Protein AF-A0A4Z1EEY9-F1 (afdb_monomer)

pLDDT: mean 80.13, std 17.4, range [39.75, 97.25]

Radius of gyration: 39.77 Å; Cα contacts (8 Å, |Δi|>4): 60; chains: 1; bounding box: 87×44×103 Å

Organism: NCBI:txid278948

Solvent-accessible surface area (backbone atoms only — not comparable to full-atom values): 13835 Å² total; per-residue (Å²): 134,84,77,77,86,72,84,70,78,75,65,84,46,71,68,50,48,52,50,52,54,48,49,39,73,77,42,89,44,72,67,51,52,52,52,50,51,52,51,51,52,51,50,52,53,52,49,50,52,51,50,52,52,52,50,51,50,53,50,51,52,51,50,49,52,48,48,61,55,69,72,47,59,56,48,89,81,65,50,83,53,97,62,87,87,81,80,51,74,65,60,53,53,51,28,51,52,54,50,49,54,53,52,50,53,51,49,52,54,51,50,54,52,50,49,56,50,49,52,57,49,54,52,50,51,51,53,50,52,52,52,51,52,53,50,52,50,52,53,52,53,50,52,52,54,50,49,54,54,56,56,65,68,66,54,79,84,77,82,80,80,92,76,81,90,77,92,75,83,88,78,84,82,80,82,75,77,89,76,74,84,80,68,85,76,76,76,88,68,78,76,77,78,88,72,80,84,82,64,79,47,46,82,44,65,47,102,84,68,51,77,45,73,42,53,59,91,75,71,126

Mean predicted aligned error: 18.89 Å

Sequence (220 aa):
MRLAEDKFKTLYTTKALCKLKLEFRYQNDFEITLKLFKAAFINIIQANIQSHRAKGLKEIVKMEKKKRNRSKRLNLIGEKGNRAFLYSPGAILEAKIYQYTKTLAIQQGKEAKKLKKAEKKAEKEKKHLEAQERARQKEVDRQILQGFKKHNKKAPKASKSPIKKTKSTPKPSTIVDLTSQEAIKPLDTKKVDISKDNEKGVKTRTRRGRAIIVPIRFKG

Secondary structure (DSSP, 8-state):
------------SHHHHHHHHHHHHH---HHHHHHHHHHHHHHHHHHHHHHHHHHHHHHHHHHHHHHHHHTSPB-TTS-B-SS--PPPHHHHHHHHHHHHHHHHHHHHHHHHHHHHHHHHHHHHHHHHHHHHHHHHHHHHHHHHHHHHHHHHHSS-------PPP---PPPPP---------------------------PEEEE-TTS-EEEE-GGG--

Foldseek 3Di:
DPDPPPPPPQPQDPVVLVVLVVVCVVDVDPVSVVSNVVNVVVVVVVVVVVVVVVVVVVVVVVVVVVVVQVPFDADLLGHGDPDDDDDDPVNVVVSVVNVVVVVVVVVVVVVVVVVVVVVVVVVVVVVVVVVVVVVVVVVVVVVVVVVVVVVVVPDDPPDDDDDDDDDDDDDDDDPDDPPPPPDPDDPPPPPPPPPDPPQQFDWDADPVGDTDTHRPVPPD

Structure (mmCIF, N/CA/C/O backbone):
data_AF-A0A4Z1EEY9-F1
#
_entry.id   AF-A0A4Z1EEY9-F1
#
loop_
_atom_site.group_PDB
_atom_site.id
_atom_site.type_symbol
_atom_site.label_atom_id
_atom_site.label_alt_id
_atom_site.label_comp_id
_atom_site.label_asym_id
_atom_site.label_entity_id
_atom_site.label_seq_id
_atom_site.pdbx_PDB_ins_code
_atom_site.Cartn_x
_atom_site.Cartn_y
_atom_site.Cartn_z
_atom_site.occupancy
_atom_site.B_iso_or_equiv
_atom_site.auth_seq_id
_atom_site.auth_comp_id
_atom_site.auth_asym_id
_atom_site.auth_atom_id
_atom_site.pdbx_PDB_model_num
ATOM 1 N N . MET A 1 1 ? 51.110 12.476 -5.778 1.00 40.66 1 MET A N 1
ATOM 2 C CA . MET A 1 1 ? 51.058 11.259 -6.616 1.00 40.66 1 MET A CA 1
ATOM 3 C C . MET A 1 1 ? 49.960 11.427 -7.656 1.00 40.66 1 MET A C 1
ATOM 5 O O . MET A 1 1 ? 48.792 11.428 -7.290 1.00 40.66 1 MET A O 1
ATOM 9 N N . ARG A 1 2 ? 50.318 11.664 -8.925 1.00 39.75 2 ARG A N 1
ATOM 10 C CA . ARG A 1 2 ? 49.352 11.669 -10.033 1.00 39.75 2 ARG A CA 1
ATOM 11 C C . ARG A 1 2 ? 49.058 10.210 -10.365 1.00 39.75 2 ARG A C 1
ATOM 13 O O . ARG A 1 2 ? 49.935 9.523 -10.875 1.00 39.75 2 ARG A O 1
ATOM 20 N N . LEU A 1 3 ? 47.877 9.724 -9.992 1.00 46.72 3 LEU A N 1
ATOM 21 C CA . LEU A 1 3 ? 47.400 8.424 -10.452 1.00 46.72 3 LEU A CA 1
ATOM 22 C C . LEU A 1 3 ? 47.264 8.529 -11.970 1.00 46.72 3 LEU A C 1
ATOM 24 O O . LEU A 1 3 ? 46.496 9.363 -12.447 1.00 46.72 3 LEU A O 1
ATOM 28 N N . ALA A 1 4 ? 48.062 7.755 -12.705 1.00 51.34 4 ALA A N 1
ATOM 29 C CA . ALA A 1 4 ? 47.955 7.661 -14.151 1.00 51.34 4 ALA A CA 1
ATOM 30 C C . ALA A 1 4 ? 46.486 7.411 -14.516 1.00 51.34 4 ALA A C 1
ATOM 32 O O . ALA A 1 4 ? 45.826 6.543 -13.935 1.00 51.34 4 ALA A O 1
ATOM 33 N N . GLU A 1 5 ? 45.954 8.218 -15.432 1.00 54.72 5 GLU A N 1
ATOM 34 C CA . GLU A 1 5 ? 44.619 8.036 -15.994 1.00 54.72 5 GLU A CA 1
ATOM 35 C C . GLU A 1 5 ? 44.632 6.809 -16.910 1.00 54.72 5 GLU A C 1
ATOM 37 O O . GLU A 1 5 ? 44.560 6.901 -18.135 1.00 54.72 5 GLU A O 1
ATOM 42 N N . ASP A 1 6 ? 44.772 5.627 -16.314 1.00 57.44 6 ASP A N 1
ATOM 43 C CA . ASP A 1 6 ? 44.728 4.390 -17.062 1.00 57.44 6 ASP A CA 1
ATOM 44 C C . ASP A 1 6 ? 43.321 4.214 -17.625 1.00 57.44 6 ASP A C 1
ATOM 46 O O . ASP A 1 6 ? 42.330 4.058 -16.898 1.00 57.44 6 ASP A O 1
ATOM 50 N N . LYS A 1 7 ? 43.259 4.206 -18.959 1.00 59.22 7 LYS A N 1
ATOM 51 C CA . LYS A 1 7 ? 42.090 3.910 -19.793 1.00 59.22 7 LYS A CA 1
ATOM 52 C C . LYS A 1 7 ? 41.674 2.437 -19.660 1.00 59.22 7 LYS 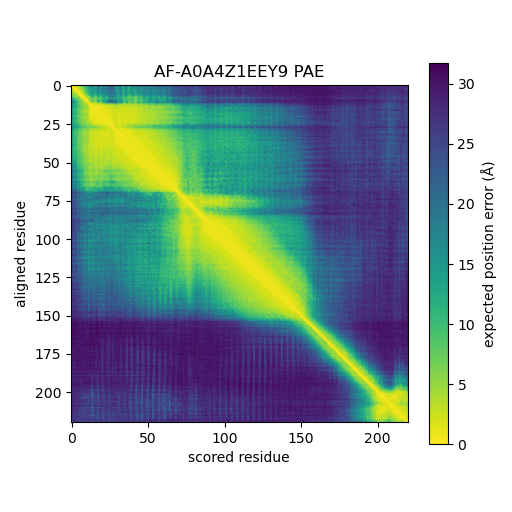A C 1
ATOM 54 O O . LYS A 1 7 ? 41.480 1.744 -20.658 1.00 59.22 7 LYS A O 1
ATOM 59 N N . PHE A 1 8 ? 41.527 1.917 -18.442 1.00 57.94 8 PHE A N 1
ATOM 60 C CA . PHE A 1 8 ? 40.961 0.593 -18.223 1.00 57.94 8 PHE A CA 1
ATOM 61 C C . PHE A 1 8 ? 39.499 0.619 -18.662 1.00 57.94 8 PHE A C 1
ATOM 63 O O . PHE A 1 8 ? 38.628 1.166 -17.982 1.00 57.94 8 PHE A O 1
ATOM 70 N N . LYS A 1 9 ? 39.235 0.025 -19.830 1.00 66.50 9 LYS A N 1
ATOM 71 C CA . LYS A 1 9 ? 37.890 -0.184 -20.362 1.00 66.50 9 LYS A CA 1
ATOM 72 C C . LYS A 1 9 ? 37.074 -0.908 -19.295 1.00 66.50 9 LYS A C 1
ATOM 74 O O . LYS A 1 9 ? 37.344 -2.057 -18.954 1.00 66.50 9 LYS A O 1
ATOM 79 N N . THR A 1 10 ? 36.114 -0.200 -18.715 1.00 63.12 10 THR A N 1
ATOM 80 C CA . THR A 1 10 ? 35.313 -0.701 -17.604 1.00 63.12 10 THR A CA 1
ATOM 81 C C . THR A 1 10 ? 34.514 -1.917 -18.064 1.00 63.12 10 THR A C 1
ATOM 83 O O . THR A 1 10 ? 33.846 -1.910 -19.100 1.00 63.12 10 THR A O 1
ATOM 86 N N . LEU A 1 11 ? 34.639 -3.012 -17.315 1.00 62.53 11 LEU A N 1
ATOM 87 C CA . LEU A 1 11 ? 34.021 -4.292 -17.637 1.00 62.53 11 LEU A CA 1
ATOM 88 C C . LEU A 1 11 ? 32.526 -4.245 -17.291 1.00 62.53 11 LEU A C 1
ATOM 90 O O . LEU A 1 11 ? 32.101 -4.709 -16.239 1.00 62.53 11 LEU A O 1
ATOM 94 N N . TYR A 1 12 ? 31.721 -3.670 -18.184 1.00 65.94 12 TYR A N 1
ATOM 95 C CA . TYR A 1 12 ? 30.279 -3.479 -17.975 1.00 65.94 12 TYR A CA 1
ATOM 96 C C . TYR A 1 12 ? 29.438 -4.759 -18.069 1.00 65.94 12 TYR A C 1
ATOM 98 O O . TYR A 1 12 ? 28.250 -4.741 -17.757 1.00 65.94 12 TYR A O 1
ATOM 106 N N . THR A 1 13 ? 30.007 -5.877 -18.522 1.00 83.88 13 THR A N 1
ATOM 107 C CA . THR A 1 13 ? 29.232 -7.112 -18.692 1.00 83.88 13 THR A CA 1
ATOM 108 C C . THR A 1 13 ? 29.282 -7.978 -17.438 1.00 83.88 13 THR A C 1
ATOM 110 O O . THR A 1 13 ? 30.320 -8.132 -16.794 1.00 83.88 13 THR A O 1
ATOM 113 N N . THR A 1 14 ? 28.159 -8.624 -17.120 1.00 83.81 14 THR A N 1
ATOM 114 C CA . THR A 1 14 ? 28.055 -9.579 -16.004 1.00 83.81 14 THR A CA 1
ATOM 115 C C . THR A 1 14 ? 29.090 -10.700 -16.105 1.00 83.81 14 THR A C 1
ATOM 117 O O . THR A 1 14 ? 29.698 -11.068 -15.104 1.00 83.81 14 THR A O 1
ATOM 120 N N . LYS A 1 15 ? 29.359 -11.193 -17.322 1.00 88.50 15 LYS A N 1
ATOM 121 C CA . LYS A 1 15 ? 30.387 -12.211 -17.587 1.00 88.50 15 LYS A CA 1
ATOM 122 C C . LYS A 1 15 ? 31.785 -11.738 -17.189 1.00 88.50 15 LYS A C 1
ATOM 124 O O . LYS A 1 15 ? 32.534 -12.504 -16.593 1.00 88.50 15 LYS A O 1
ATOM 129 N N . ALA A 1 16 ? 32.130 -10.493 -17.500 1.00 88.75 16 ALA A N 1
ATOM 130 C CA . ALA A 1 16 ? 33.441 -9.947 -17.186 1.00 88.75 16 ALA A CA 1
ATOM 131 C C . ALA A 1 16 ? 33.625 -9.697 -15.679 1.00 88.75 16 ALA A C 1
ATOM 133 O O . ALA A 1 16 ? 34.677 -10.017 -15.139 1.00 88.75 16 ALA A O 1
ATOM 134 N N . LEU A 1 17 ? 32.578 -9.252 -14.976 1.00 89.88 17 LEU A N 1
ATOM 135 C CA . LEU A 1 17 ? 32.570 -9.194 -13.507 1.00 89.88 17 LEU A CA 1
ATOM 136 C C . LEU A 1 17 ? 32.735 -10.575 -12.867 1.00 89.88 17 LEU A C 1
ATOM 138 O O . LEU A 1 17 ? 33.433 -10.705 -11.867 1.00 89.88 17 LEU A O 1
ATOM 142 N N . CYS A 1 18 ? 32.093 -11.609 -13.420 1.00 90.50 18 CYS A N 1
ATOM 143 C CA . CYS A 1 18 ? 32.260 -12.981 -12.944 1.00 90.50 18 CYS A CA 1
ATOM 144 C C . CYS A 1 18 ? 33.698 -13.471 -13.128 1.00 90.50 18 CYS A C 1
ATOM 146 O O . CYS A 1 18 ? 34.247 -14.036 -12.189 1.00 90.50 18 CYS A O 1
ATOM 148 N N . LYS A 1 19 ? 34.316 -13.215 -14.289 1.00 92.62 19 LYS A N 1
ATOM 149 C CA . LYS A 1 19 ? 35.732 -13.534 -14.524 1.00 92.62 19 LYS A CA 1
ATOM 150 C C . LYS A 1 19 ? 36.641 -12.810 -13.536 1.00 92.62 19 LYS A C 1
ATOM 152 O O . LYS A 1 19 ? 37.417 -13.467 -12.865 1.00 92.62 19 LYS A O 1
ATOM 157 N N . LEU A 1 20 ? 36.443 -11.508 -13.342 1.00 91.44 20 LEU A N 1
ATOM 158 C CA . LEU A 1 20 ? 37.254 -10.712 -12.419 1.00 91.44 20 LEU A CA 1
ATOM 159 C C . LEU A 1 20 ? 37.091 -11.156 -10.956 1.00 91.44 20 LEU A C 1
ATOM 161 O O . LEU A 1 20 ? 38.049 -11.170 -10.195 1.00 91.44 20 LEU A O 1
ATOM 165 N N . LYS A 1 21 ? 35.887 -11.587 -10.555 1.00 93.31 21 LYS A N 1
ATOM 166 C CA . LYS A 1 21 ? 35.657 -12.212 -9.241 1.00 93.31 21 LYS A CA 1
ATOM 167 C C . LYS A 1 21 ? 36.345 -13.566 -9.099 1.00 93.31 21 LYS A C 1
ATOM 169 O O . LYS A 1 21 ? 36.722 -13.917 -7.988 1.00 93.31 21 LYS A O 1
ATOM 174 N N . LEU A 1 22 ? 36.426 -14.349 -10.175 1.00 95.44 22 LEU A N 1
ATOM 175 C CA . LEU A 1 22 ? 37.156 -15.615 -10.175 1.00 95.44 22 LEU A CA 1
ATOM 176 C C . LEU A 1 22 ? 38.657 -15.349 -10.084 1.00 95.44 22 LEU A C 1
ATOM 178 O O . LEU A 1 22 ? 39.285 -15.885 -9.185 1.00 95.44 22 LEU A O 1
ATOM 182 N N . GLU A 1 23 ? 39.196 -14.465 -10.924 1.00 93.44 23 GLU A N 1
ATOM 183 C CA . GLU A 1 23 ? 40.594 -14.016 -10.877 1.00 93.44 23 GLU A CA 1
ATOM 184 C C . GLU A 1 23 ? 40.967 -13.520 -9.481 1.00 93.44 23 GLU A C 1
ATOM 186 O O . GLU A 1 23 ? 41.930 -14.013 -8.913 1.00 93.44 23 GLU A O 1
ATOM 191 N N . PHE A 1 24 ? 40.135 -12.675 -8.863 1.00 95.06 24 PHE A N 1
ATOM 192 C CA . PHE A 1 24 ? 40.338 -12.217 -7.487 1.00 95.06 24 PHE A CA 1
ATOM 193 C C . PHE A 1 24 ? 40.417 -13.359 -6.457 1.00 95.06 24 PHE A C 1
ATOM 195 O O . PHE A 1 24 ? 41.167 -13.276 -5.495 1.00 95.06 24 PHE A O 1
ATOM 202 N N . ARG A 1 25 ? 39.649 -14.443 -6.634 1.00 95.44 25 ARG A N 1
ATOM 203 C CA . ARG A 1 25 ? 39.705 -15.602 -5.722 1.00 95.44 25 ARG A CA 1
ATOM 204 C C . ARG A 1 25 ? 40.996 -16.398 -5.867 1.00 95.44 25 ARG A C 1
ATOM 206 O O . ARG A 1 25 ? 41.412 -17.024 -4.899 1.00 95.44 25 ARG A O 1
ATOM 213 N N . TYR A 1 26 ? 41.572 -16.418 -7.067 1.00 95.62 26 TYR A N 1
ATOM 214 C CA . TYR A 1 26 ? 42.831 -17.106 -7.340 1.00 95.62 26 TYR A CA 1
ATOM 215 C C . TYR A 1 26 ? 44.046 -16.232 -7.001 1.00 95.62 26 TYR A C 1
ATOM 217 O O . TYR A 1 26 ? 45.049 -16.753 -6.526 1.00 95.62 26 TYR A O 1
ATOM 225 N N . GLN A 1 27 ? 43.951 -14.919 -7.225 1.00 93.06 27 GLN A N 1
ATOM 226 C CA . GLN A 1 27 ? 45.021 -13.937 -7.065 1.00 93.06 27 GLN A CA 1
ATOM 227 C C . GLN A 1 27 ? 44.501 -12.720 -6.292 1.00 93.06 27 GLN A C 1
ATOM 229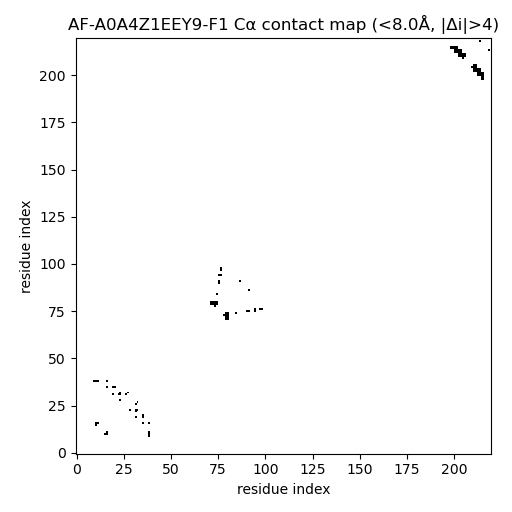 O O . GLN A 1 27 ? 43.652 -11.964 -6.772 1.00 93.06 27 GLN A O 1
ATOM 234 N N . ASN A 1 28 ? 45.032 -12.509 -5.087 1.00 89.69 28 ASN A N 1
ATOM 235 C CA . ASN A 1 28 ? 44.660 -11.388 -4.219 1.00 89.69 28 ASN A CA 1
ATOM 236 C C . ASN A 1 28 ? 45.502 -10.136 -4.515 1.00 89.69 28 ASN A C 1
ATOM 238 O O . ASN A 1 28 ? 46.090 -9.542 -3.612 1.00 89.69 28 ASN A O 1
ATOM 242 N N . ASP A 1 29 ? 45.546 -9.724 -5.780 1.00 94.81 29 ASP A N 1
ATOM 243 C CA . ASP A 1 29 ? 46.348 -8.576 -6.196 1.00 94.81 29 ASP A CA 1
ATOM 244 C C . ASP A 1 29 ? 45.618 -7.247 -5.953 1.00 94.81 29 ASP A C 1
ATOM 246 O O . ASP A 1 29 ? 44.397 -7.108 -6.136 1.00 94.81 29 ASP A O 1
ATOM 250 N N . PHE A 1 30 ? 46.385 -6.219 -5.584 1.00 92.38 30 PHE A N 1
ATOM 251 C CA . PHE A 1 30 ? 45.863 -4.872 -5.335 1.00 92.38 30 PHE A CA 1
ATOM 252 C C . PHE A 1 30 ? 45.166 -4.275 -6.572 1.00 92.38 30 PHE A C 1
ATOM 254 O O . PHE A 1 30 ? 44.132 -3.616 -6.470 1.00 92.38 30 PHE A O 1
ATOM 261 N N . GLU A 1 31 ? 45.667 -4.549 -7.774 1.00 90.75 31 GLU A N 1
ATOM 262 C CA . GLU A 1 31 ? 45.036 -4.043 -8.994 1.00 90.75 31 GLU A CA 1
ATOM 263 C C . GLU A 1 31 ? 43.669 -4.680 -9.265 1.00 90.75 31 GLU A C 1
ATOM 265 O O . GLU A 1 31 ? 42.730 -4.000 -9.692 1.00 90.75 31 GLU A O 1
ATOM 270 N N . ILE A 1 32 ? 43.541 -5.986 -9.015 1.00 89.69 32 ILE A N 1
ATOM 271 C CA . ILE A 1 32 ? 42.304 -6.740 -9.243 1.00 89.69 32 ILE A CA 1
ATOM 272 C C . ILE A 1 32 ? 41.238 -6.288 -8.243 1.00 89.69 32 ILE A C 1
ATOM 274 O O . ILE A 1 32 ? 40.101 -6.015 -8.640 1.00 89.69 32 ILE A O 1
ATOM 278 N N . THR A 1 33 ? 41.606 -6.121 -6.967 1.00 91.94 33 THR A N 1
ATOM 279 C CA . THR A 1 33 ? 40.699 -5.564 -5.946 1.00 91.94 33 THR A CA 1
ATOM 280 C C . THR A 1 33 ? 40.209 -4.172 -6.334 1.00 91.94 33 THR A C 1
ATOM 282 O O . THR A 1 33 ? 39.003 -3.916 -6.320 1.00 91.94 33 THR A O 1
ATOM 285 N N . LEU A 1 34 ? 41.110 -3.286 -6.763 1.00 91.81 34 LEU A N 1
ATOM 286 C CA . LEU A 1 34 ? 40.767 -1.927 -7.172 1.00 91.81 34 LEU A CA 1
ATOM 287 C C . LEU A 1 34 ? 39.832 -1.915 -8.393 1.00 91.81 34 LEU A C 1
ATOM 289 O O . LEU A 1 34 ? 38.850 -1.164 -8.414 1.00 91.81 34 LEU A O 1
ATOM 293 N N . LYS A 1 35 ? 40.068 -2.785 -9.385 1.00 89.62 35 LYS A N 1
ATOM 294 C CA . LYS A 1 35 ? 39.162 -2.972 -10.532 1.00 89.62 35 LYS A CA 1
ATOM 295 C C . LYS A 1 35 ? 37.787 -3.488 -10.087 1.00 89.62 35 LYS A C 1
ATOM 297 O O . LYS A 1 35 ? 36.770 -2.988 -10.575 1.00 89.62 35 LYS A O 1
ATOM 302 N N . LEU A 1 36 ? 37.735 -4.426 -9.137 1.00 90.69 36 LEU A N 1
ATOM 303 C CA . LEU A 1 36 ? 36.485 -4.962 -8.591 1.00 90.69 36 LEU A CA 1
ATOM 304 C C . LEU A 1 36 ? 35.673 -3.883 -7.862 1.00 90.69 36 LEU A C 1
ATOM 306 O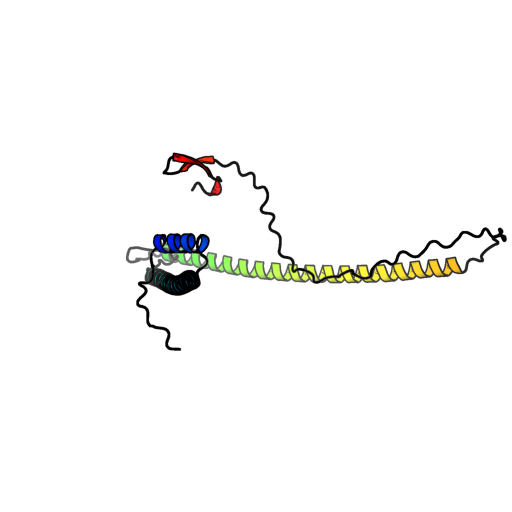 O . LEU A 1 36 ? 34.473 -3.754 -8.113 1.00 90.69 36 LEU A O 1
ATOM 310 N N . PHE A 1 37 ? 36.318 -3.075 -7.014 1.00 92.31 37 PHE A N 1
ATOM 311 C CA . PHE A 1 37 ? 35.671 -1.969 -6.302 1.00 92.31 37 PHE A CA 1
ATOM 312 C C . PHE A 1 37 ? 35.142 -0.901 -7.260 1.00 92.31 37 PHE A C 1
ATOM 314 O O . PHE A 1 37 ? 33.979 -0.506 -7.145 1.00 92.31 37 PHE A O 1
ATOM 321 N N . LYS A 1 38 ? 35.940 -0.484 -8.254 1.00 89.25 38 LYS A N 1
ATOM 322 C CA . LYS A 1 38 ? 35.490 0.456 -9.295 1.00 89.25 38 LYS A CA 1
ATOM 323 C C . LYS A 1 38 ? 34.258 -0.075 -10.026 1.00 89.25 38 LYS A C 1
ATOM 325 O O . LYS A 1 38 ? 33.275 0.647 -10.186 1.00 89.25 38 LYS A O 1
ATOM 330 N N . ALA A 1 39 ? 34.280 -1.343 -10.431 1.00 88.75 39 ALA A N 1
ATOM 331 C CA . ALA A 1 39 ? 33.161 -1.946 -11.141 1.00 88.75 39 ALA A CA 1
ATOM 332 C C . ALA A 1 39 ? 31.907 -2.075 -10.252 1.00 88.75 39 ALA A C 1
ATOM 334 O O . ALA A 1 39 ? 30.795 -1.816 -10.711 1.00 88.75 39 ALA A O 1
ATOM 335 N N . ALA A 1 40 ? 32.070 -2.405 -8.966 1.00 89.56 40 ALA A N 1
ATOM 336 C CA . ALA A 1 40 ? 30.975 -2.423 -7.997 1.00 89.56 40 ALA A CA 1
ATOM 337 C C . ALA A 1 40 ? 30.346 -1.032 -7.818 1.00 89.56 40 ALA A C 1
ATOM 339 O O . ALA A 1 40 ? 29.123 -0.905 -7.872 1.00 89.56 40 ALA A O 1
ATOM 340 N N . PHE A 1 41 ? 31.168 0.009 -7.679 1.00 91.94 41 PHE A N 1
ATOM 341 C CA . PHE A 1 41 ? 30.708 1.388 -7.532 1.00 91.94 41 PHE A CA 1
ATOM 342 C C . PHE A 1 41 ? 29.912 1.862 -8.755 1.00 91.94 41 PHE A C 1
ATOM 344 O O . PHE A 1 41 ? 28.802 2.378 -8.622 1.00 91.94 41 PHE A O 1
ATOM 351 N N . ILE A 1 42 ? 30.423 1.599 -9.960 1.00 89.00 42 ILE A N 1
ATOM 352 C CA . ILE A 1 42 ? 29.736 1.927 -11.215 1.00 89.00 42 ILE A CA 1
ATOM 353 C C . ILE A 1 42 ? 28.394 1.192 -11.321 1.00 89.00 42 ILE A C 1
ATOM 355 O O . ILE A 1 42 ? 27.389 1.810 -11.673 1.00 89.00 42 ILE A O 1
ATOM 359 N N . ASN A 1 43 ? 28.340 -0.095 -10.969 1.00 89.12 43 ASN A N 1
ATOM 360 C CA . ASN A 1 43 ? 27.087 -0.853 -10.968 1.00 89.12 43 ASN A CA 1
ATOM 361 C C . ASN A 1 43 ? 26.062 -0.271 -9.989 1.00 89.12 43 ASN A C 1
ATOM 363 O O . ASN A 1 43 ? 24.880 -0.201 -10.320 1.00 89.12 43 ASN A O 1
ATOM 367 N N . ILE A 1 44 ? 26.499 0.166 -8.804 1.00 91.00 44 ILE A N 1
ATOM 368 C CA . ILE A 1 44 ? 25.623 0.824 -7.828 1.00 91.00 44 ILE A CA 1
ATOM 369 C C . ILE A 1 44 ? 25.069 2.129 -8.411 1.00 91.00 44 ILE A C 1
ATOM 371 O O . ILE A 1 44 ? 23.860 2.356 -8.354 1.00 91.00 44 ILE A O 1
ATOM 375 N N . ILE A 1 45 ? 25.916 2.956 -9.034 1.00 92.25 45 ILE A N 1
ATOM 376 C CA . ILE A 1 45 ? 25.480 4.189 -9.706 1.00 92.25 45 ILE A CA 1
ATOM 377 C C . ILE A 1 45 ? 24.452 3.872 -10.797 1.00 92.25 45 ILE A C 1
ATOM 379 O O . ILE A 1 45 ? 23.379 4.477 -10.832 1.00 92.25 45 ILE A O 1
ATOM 383 N N . GLN A 1 46 ? 24.737 2.900 -11.663 1.00 90.31 46 GLN A N 1
ATOM 384 C CA . GLN A 1 46 ? 23.825 2.503 -12.735 1.00 90.31 46 GLN A CA 1
ATOM 385 C C . GLN A 1 46 ? 22.493 1.975 -12.192 1.00 90.31 46 GLN A C 1
ATOM 387 O O . GLN A 1 46 ? 21.437 2.365 -12.693 1.00 90.31 46 GLN A O 1
ATOM 392 N N . ALA A 1 47 ? 22.519 1.149 -11.144 1.00 91.50 47 ALA A N 1
ATOM 393 C CA . ALA A 1 47 ? 21.317 0.645 -10.488 1.00 91.50 47 ALA A CA 1
ATOM 394 C C . ALA A 1 47 ? 20.486 1.783 -9.873 1.00 91.50 47 ALA A C 1
ATOM 396 O O . ALA A 1 47 ? 19.262 1.804 -10.020 1.00 91.50 47 ALA A O 1
ATOM 397 N N . ASN A 1 48 ? 21.137 2.773 -9.257 1.00 94.88 48 ASN A N 1
ATOM 398 C CA . ASN A 1 48 ? 20.471 3.960 -8.723 1.00 94.88 48 ASN A CA 1
ATOM 399 C C . ASN A 1 48 ? 19.814 4.791 -9.836 1.00 94.88 48 ASN A C 1
ATOM 401 O O . ASN A 1 48 ? 18.644 5.158 -9.711 1.00 94.88 48 ASN A O 1
ATOM 405 N N . ILE A 1 49 ? 20.511 5.015 -10.958 1.00 93.94 49 ILE A N 1
ATOM 406 C CA . ILE A 1 49 ? 19.960 5.706 -12.135 1.00 93.94 49 ILE A CA 1
ATOM 407 C C . ILE A 1 49 ? 18.745 4.951 -12.689 1.00 93.94 49 ILE A C 1
ATOM 409 O O . ILE A 1 49 ? 17.702 5.555 -12.950 1.00 93.94 49 ILE A O 1
ATOM 413 N N . GLN A 1 50 ? 18.847 3.630 -12.851 1.00 94.50 50 GLN A N 1
ATOM 414 C CA . GLN A 1 50 ? 17.746 2.798 -13.340 1.00 94.50 50 GLN A CA 1
ATOM 415 C C . GLN A 1 50 ? 16.549 2.820 -12.383 1.00 94.50 50 GLN A C 1
ATOM 417 O O . GLN A 1 50 ? 15.414 2.975 -12.830 1.00 94.50 50 GLN A O 1
ATOM 422 N N . SER A 1 51 ? 16.792 2.731 -11.073 1.00 95.50 51 SER A N 1
ATOM 423 C CA . SER A 1 51 ? 15.758 2.823 -10.038 1.00 95.50 51 SER A CA 1
ATOM 424 C C . SER A 1 51 ? 15.037 4.172 -10.082 1.00 95.50 51 SER A C 1
ATOM 426 O O . SER A 1 51 ? 13.805 4.212 -10.097 1.00 95.50 51 SER A O 1
ATOM 428 N N . HIS A 1 52 ? 15.784 5.275 -10.192 1.00 96.62 52 HIS A N 1
ATOM 429 C CA . HIS A 1 52 ? 15.220 6.616 -10.330 1.00 96.62 52 HIS A CA 1
ATOM 430 C C . HIS A 1 52 ? 14.354 6.744 -11.594 1.00 96.62 52 HIS A C 1
ATOM 432 O O . HIS A 1 52 ? 13.197 7.158 -11.515 1.00 96.62 52 HIS A O 1
ATOM 438 N N . ARG A 1 53 ? 14.861 6.298 -12.754 1.00 95.44 53 ARG A N 1
ATOM 439 C CA . ARG A 1 53 ? 14.101 6.280 -14.018 1.00 95.44 53 ARG A CA 1
ATOM 440 C C . ARG A 1 53 ? 12.830 5.437 -13.911 1.00 95.44 53 ARG A C 1
ATOM 442 O O . ARG A 1 53 ? 11.762 5.881 -14.323 1.00 95.44 53 ARG A O 1
ATOM 449 N N . ALA A 1 54 ? 12.916 4.248 -13.315 1.00 94.75 54 ALA A N 1
ATOM 450 C CA . ALA A 1 54 ? 11.771 3.363 -13.125 1.00 94.75 54 ALA A CA 1
ATOM 451 C C . ALA A 1 54 ? 10.704 3.976 -12.202 1.00 94.75 54 ALA A C 1
ATOM 453 O O . ALA A 1 54 ? 9.510 3.816 -12.463 1.00 94.75 54 ALA A O 1
ATOM 454 N N . LYS A 1 55 ? 11.107 4.694 -11.143 1.00 95.88 55 LYS A N 1
ATOM 455 C CA . LYS A 1 55 ? 10.184 5.453 -10.282 1.00 95.88 55 LYS A CA 1
ATOM 456 C C . LYS A 1 55 ? 9.479 6.560 -11.068 1.00 95.88 55 LYS A C 1
ATOM 458 O O . LYS A 1 55 ? 8.250 6.586 -11.069 1.00 95.88 55 LYS A O 1
ATOM 463 N N . GLY A 1 56 ? 10.230 7.375 -11.813 1.00 95.50 56 GLY A N 1
ATOM 464 C CA . GLY A 1 56 ? 9.663 8.425 -12.665 1.00 95.50 56 GLY A CA 1
ATOM 465 C C . GLY A 1 56 ? 8.661 7.879 -13.689 1.00 95.50 56 GLY A C 1
ATOM 466 O O . GLY A 1 56 ? 7.541 8.373 -13.790 1.00 95.50 56 GLY A O 1
ATOM 467 N N . LEU A 1 57 ? 8.997 6.783 -14.378 1.00 94.69 57 LEU A N 1
ATOM 468 C CA . LEU A 1 57 ? 8.084 6.124 -15.322 1.00 94.69 57 LEU A CA 1
ATOM 469 C C . LEU A 1 57 ? 6.802 5.619 -14.644 1.00 94.69 57 LEU A C 1
ATOM 471 O O . LEU A 1 57 ? 5.708 5.805 -15.178 1.00 94.69 57 LEU A O 1
ATOM 475 N N . LYS A 1 58 ? 6.902 5.016 -13.452 1.00 97.06 58 LYS A N 1
ATOM 476 C CA . LYS A 1 58 ? 5.722 4.579 -12.685 1.00 97.06 58 LYS A CA 1
ATOM 477 C C . LYS A 1 58 ? 4.812 5.753 -12.331 1.00 97.06 58 LYS A C 1
ATOM 479 O O . LYS A 1 58 ? 3.590 5.624 -12.425 1.00 97.06 58 LYS A O 1
ATOM 484 N N . GLU A 1 59 ? 5.385 6.881 -11.924 1.00 95.25 59 GLU A N 1
ATOM 485 C CA . GLU A 1 59 ? 4.628 8.088 -11.594 1.00 95.25 59 GLU A CA 1
ATOM 486 C C . GLU A 1 59 ? 3.953 8.693 -12.822 1.00 95.25 59 GLU A C 1
ATOM 488 O O . GLU A 1 59 ? 2.755 8.975 -12.768 1.00 95.25 59 GLU A O 1
ATOM 493 N N . ILE A 1 60 ? 4.668 8.794 -13.945 1.00 94.06 60 ILE A N 1
ATOM 494 C CA . ILE A 1 60 ? 4.118 9.264 -15.221 1.00 94.06 60 ILE A CA 1
ATOM 495 C C . ILE A 1 60 ? 2.940 8.384 -15.647 1.00 94.06 60 ILE A C 1
ATOM 497 O O . ILE A 1 60 ? 1.851 8.904 -15.883 1.00 94.06 60 ILE A O 1
ATOM 501 N N . VAL A 1 61 ? 3.095 7.056 -15.637 1.00 93.75 61 VAL A N 1
ATOM 502 C CA . VAL A 1 61 ? 2.009 6.117 -15.974 1.00 93.75 61 VAL A CA 1
ATOM 503 C C . VAL A 1 61 ? 0.830 6.255 -15.008 1.00 93.75 61 VAL A C 1
ATOM 505 O O . VAL A 1 61 ? -0.331 6.200 -15.418 1.00 93.75 61 VAL A O 1
ATOM 508 N N . LYS A 1 62 ? 1.084 6.454 -13.709 1.00 95.12 62 LYS A N 1
ATOM 509 C CA . LYS A 1 62 ? 0.026 6.695 -12.716 1.00 95.12 62 LYS A CA 1
ATOM 510 C C . LYS A 1 62 ? -0.726 7.992 -13.019 1.00 95.12 62 LYS A C 1
ATOM 512 O O . LYS A 1 62 ? -1.955 8.008 -12.945 1.00 95.12 62 LYS A O 1
ATOM 517 N N . MET A 1 63 ? -0.012 9.060 -13.364 1.00 86.94 63 MET A N 1
ATOM 518 C CA . MET A 1 63 ? -0.596 10.350 -13.727 1.00 86.94 63 MET A CA 1
ATOM 519 C C . MET A 1 63 ? -1.370 10.276 -15.039 1.00 86.94 63 MET A C 1
ATOM 521 O O . MET A 1 63 ? -2.479 10.793 -15.112 1.00 86.94 63 MET A O 1
ATOM 525 N N . GLU A 1 64 ? -0.854 9.572 -16.039 1.00 88.19 64 GLU A N 1
ATOM 526 C CA . GLU A 1 64 ? -1.535 9.331 -17.306 1.00 88.19 64 GLU A CA 1
ATOM 527 C C . GLU A 1 64 ? -2.817 8.514 -17.104 1.00 88.19 64 GLU A C 1
ATOM 529 O O . GLU A 1 64 ? -3.880 8.921 -17.565 1.00 88.19 64 GLU A O 1
ATOM 534 N N . LYS A 1 65 ? -2.771 7.417 -16.333 1.00 89.12 65 LYS A N 1
ATOM 535 C CA . LYS A 1 65 ? -3.969 6.642 -15.965 1.00 89.12 65 LYS A CA 1
ATOM 536 C C . LYS A 1 65 ? -4.991 7.503 -15.225 1.00 89.12 65 LYS A C 1
ATOM 538 O O . LYS A 1 65 ? -6.182 7.410 -15.510 1.00 89.12 65 LYS A O 1
ATOM 543 N N . LYS A 1 66 ? -4.545 8.364 -14.302 1.00 86.31 66 LYS A N 1
ATOM 544 C CA . LYS A 1 66 ? -5.416 9.335 -13.621 1.00 86.31 66 LYS A CA 1
ATOM 545 C C . LYS A 1 66 ? -6.026 10.331 -14.606 1.00 86.31 66 LYS A C 1
ATOM 547 O O . LYS A 1 66 ? -7.230 10.538 -14.540 1.00 86.31 66 LYS A O 1
ATOM 552 N N . LYS A 1 67 ? -5.238 10.913 -15.518 1.00 79.00 67 LYS A N 1
ATOM 553 C CA . LYS A 1 67 ? -5.717 11.836 -16.560 1.00 79.00 67 LYS A CA 1
ATOM 554 C C . LYS A 1 67 ? -6.749 11.153 -17.457 1.00 79.00 67 LYS A C 1
ATOM 556 O O . LYS A 1 67 ? -7.860 11.652 -17.555 1.00 79.00 67 LYS A O 1
ATOM 561 N N . ARG A 1 68 ? -6.436 9.962 -17.981 1.00 74.88 68 ARG A N 1
ATOM 562 C CA . ARG A 1 68 ? -7.355 9.126 -18.774 1.00 74.88 68 ARG A CA 1
ATOM 563 C C . ARG A 1 68 ? -8.624 8.748 -18.016 1.00 74.88 68 ARG A C 1
ATOM 565 O O . ARG A 1 68 ? -9.655 8.550 -18.636 1.00 74.88 68 ARG A O 1
ATOM 572 N N . ASN A 1 69 ? -8.565 8.589 -16.696 1.00 78.69 69 ASN A N 1
ATOM 573 C CA . ASN A 1 69 ? -9.757 8.323 -15.893 1.00 78.69 69 ASN A CA 1
ATOM 574 C C . ASN A 1 69 ? -10.566 9.596 -15.609 1.00 78.69 69 ASN A C 1
ATOM 576 O O . ASN A 1 69 ? -11.785 9.520 -15.615 1.00 78.69 69 ASN A O 1
ATOM 580 N N . ARG A 1 70 ? -9.914 10.748 -15.395 1.00 77.19 70 ARG A N 1
ATOM 581 C CA . ARG A 1 70 ? -10.580 12.051 -15.216 1.00 77.19 70 ARG A CA 1
ATOM 582 C C . ARG A 1 70 ? -11.265 12.534 -16.492 1.00 77.19 70 ARG A C 1
ATOM 584 O O . ARG A 1 70 ? -12.317 13.145 -16.405 1.00 77.19 70 ARG A O 1
ATOM 591 N N . SER A 1 71 ? -10.677 12.261 -17.656 1.00 70.38 71 SER A N 1
ATOM 592 C CA . SER A 1 71 ? -11.242 12.642 -18.953 1.00 70.38 71 SER A CA 1
ATOM 593 C C . SER A 1 71 ? -12.317 11.678 -19.462 1.00 70.38 71 SER A C 1
ATOM 595 O O . SER A 1 71 ? -12.943 11.956 -20.483 1.00 70.38 71 SER A O 1
ATOM 597 N N . LYS A 1 72 ? -12.552 10.546 -18.780 1.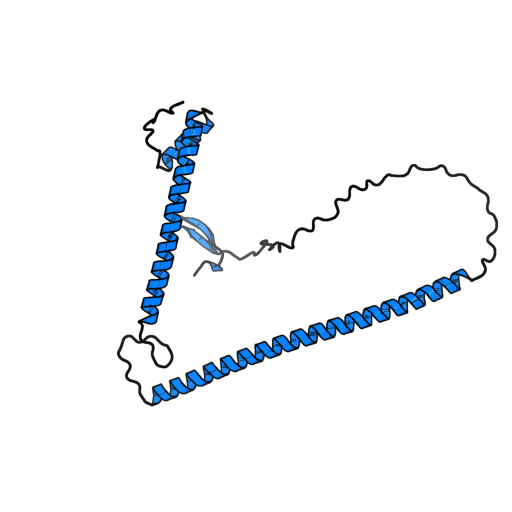00 76.44 72 LYS A N 1
ATOM 598 C CA . LYS A 1 72 ? -13.675 9.662 -19.106 1.00 76.44 72 LYS A CA 1
ATOM 599 C C . LYS A 1 72 ? -14.963 10.305 -18.628 1.00 76.44 72 LYS A C 1
ATOM 601 O O . LYS A 1 72 ? -15.120 10.581 -17.442 1.00 76.44 72 LYS A O 1
ATOM 606 N N . ARG A 1 73 ? -15.893 10.494 -19.559 1.00 74.88 73 ARG A N 1
ATOM 607 C CA . ARG A 1 73 ? -17.255 10.908 -19.238 1.00 74.88 73 ARG A CA 1
ATOM 608 C C . ARG A 1 73 ? -17.927 9.761 -18.477 1.00 74.88 73 ARG A C 1
ATOM 610 O O . ARG A 1 73 ? -17.981 8.635 -18.971 1.00 74.88 73 ARG A O 1
ATOM 617 N N . LEU A 1 74 ? -18.370 10.042 -17.256 1.00 83.69 74 LEU A N 1
ATOM 618 C CA . LEU A 1 74 ? -19.137 9.108 -16.433 1.00 83.69 74 LEU A CA 1
ATOM 619 C C . LEU A 1 74 ? -20.627 9.443 -16.556 1.00 83.69 74 LEU A C 1
ATOM 621 O O . LEU A 1 74 ? -20.969 10.617 -16.710 1.00 83.69 74 LEU A O 1
ATOM 625 N N . ASN A 1 75 ? -21.491 8.429 -16.499 1.00 84.94 75 ASN A N 1
ATOM 626 C CA . ASN A 1 75 ? -22.938 8.633 -16.415 1.00 84.94 75 ASN A CA 1
ATOM 627 C C . ASN A 1 75 ? -23.342 9.137 -15.011 1.00 84.94 75 ASN A C 1
ATOM 629 O O . ASN A 1 75 ? -22.503 9.238 -14.112 1.00 84.94 75 ASN A O 1
ATOM 633 N N . LEU A 1 76 ? -24.633 9.418 -14.801 1.00 87.19 76 LEU A N 1
ATOM 634 C CA . LEU A 1 76 ? -25.167 9.920 -13.523 1.00 87.19 76 LEU A CA 1
ATOM 635 C C . LEU A 1 76 ? -24.888 8.999 -12.315 1.00 87.19 76 LEU A C 1
ATOM 637 O O . LEU A 1 76 ? -24.862 9.470 -11.181 1.00 87.19 76 LEU A O 1
ATOM 641 N N . ILE A 1 77 ? -24.643 7.706 -12.550 1.00 88.44 77 ILE A N 1
ATOM 642 C CA . ILE A 1 77 ? -24.376 6.689 -11.518 1.00 88.44 77 ILE A CA 1
ATOM 643 C C . ILE A 1 77 ? -22.857 6.444 -11.343 1.00 88.44 77 ILE A C 1
ATOM 645 O O . ILE A 1 77 ? -22.415 5.866 -10.349 1.00 88.44 77 ILE A O 1
ATOM 649 N N . GLY A 1 78 ? -22.020 6.967 -12.248 1.00 86.44 78 GLY A N 1
ATOM 650 C CA . GLY A 1 78 ? -20.559 6.856 -12.204 1.00 86.44 78 GLY A CA 1
ATOM 651 C C . GLY A 1 78 ? -19.961 5.751 -13.084 1.00 86.44 78 GLY A C 1
ATOM 652 O O . GLY A 1 78 ? -18.769 5.456 -12.972 1.00 86.44 78 GLY A O 1
ATOM 653 N N . GLU A 1 79 ? -20.748 5.137 -13.962 1.00 87.31 79 GLU A N 1
ATOM 654 C CA . GLU A 1 79 ? -20.296 4.132 -14.921 1.00 87.31 79 GLU A CA 1
ATOM 655 C C . GLU A 1 79 ? -19.714 4.777 -16.184 1.00 87.31 79 GLU A C 1
ATOM 657 O O . GLU A 1 79 ? -20.045 5.903 -16.566 1.00 87.31 79 GLU A O 1
ATOM 662 N N . LYS A 1 80 ? -18.805 4.059 -16.849 1.00 85.75 80 LYS A N 1
ATOM 663 C CA . LYS A 1 80 ? -18.113 4.551 -18.046 1.00 85.75 80 LYS A CA 1
ATOM 664 C C . LYS A 1 80 ? -18.990 4.340 -19.276 1.00 85.75 80 LYS A C 1
ATOM 666 O O . LYS A 1 80 ? -19.297 3.201 -19.610 1.00 85.75 80 LYS A O 1
ATOM 671 N N . GLY A 1 81 ? -19.306 5.420 -19.983 1.00 79.06 81 GLY A N 1
ATOM 672 C CA . GLY A 1 81 ? -19.969 5.363 -21.285 1.00 79.06 81 GLY A CA 1
ATOM 673 C C . GLY A 1 81 ? -19.001 5.671 -22.421 1.00 79.06 81 GLY A C 1
ATOM 674 O O . GLY A 1 81 ? -18.160 6.561 -22.307 1.00 79.06 81 GLY A O 1
ATOM 675 N N . ASN A 1 82 ? -19.140 4.947 -23.531 1.00 77.62 82 ASN A N 1
ATOM 676 C CA . ASN A 1 82 ? -18.383 5.194 -24.764 1.00 77.62 82 ASN A CA 1
ATOM 677 C C . ASN A 1 82 ? -19.111 6.148 -25.734 1.00 77.62 82 ASN A C 1
ATOM 679 O O . ASN A 1 82 ? -18.599 6.424 -26.813 1.00 77.62 82 ASN A O 1
ATOM 683 N N . ARG A 1 83 ? -20.311 6.630 -25.381 1.00 81.19 83 ARG A N 1
ATOM 684 C CA . ARG A 1 83 ? -21.182 7.455 -26.236 1.00 81.19 83 ARG A CA 1
ATOM 685 C C . ARG A 1 83 ? -21.616 8.727 -25.506 1.00 81.19 83 ARG A C 1
ATOM 687 O O . ARG A 1 83 ? -21.439 8.838 -24.293 1.00 81.19 83 ARG A O 1
ATOM 694 N N . ALA A 1 84 ? -22.171 9.686 -26.247 1.00 79.56 84 ALA A N 1
ATOM 695 C CA . ALA A 1 84 ? -22.856 10.825 -25.645 1.00 79.56 84 ALA A CA 1
ATOM 696 C C . ALA A 1 84 ? -24.009 10.323 -24.762 1.00 79.56 84 ALA A C 1
ATOM 698 O O . ALA A 1 84 ? -24.751 9.426 -25.163 1.00 79.56 84 ALA A O 1
ATOM 699 N N . PHE A 1 85 ? -24.133 10.874 -23.556 1.00 83.75 85 PHE A N 1
ATOM 700 C CA . PHE A 1 85 ? -25.201 10.494 -22.644 1.00 83.75 85 PHE A CA 1
ATOM 701 C C . PHE A 1 85 ? -26.440 11.335 -22.930 1.00 83.75 85 PHE A C 1
ATOM 703 O O . PHE A 1 85 ? -26.437 12.542 -22.700 1.00 83.75 85 PHE A O 1
ATOM 710 N N . LEU A 1 86 ? -27.490 10.682 -23.416 1.00 89.88 86 LEU A N 1
ATOM 711 C CA . LEU A 1 86 ? -28.843 11.221 -23.427 1.00 89.88 86 LEU A CA 1
ATOM 712 C C . LEU A 1 86 ? -29.578 10.564 -22.262 1.00 89.88 86 LEU A C 1
ATOM 714 O O . LEU A 1 86 ? -29.697 9.340 -22.218 1.00 89.88 86 LEU A O 1
ATOM 718 N N . TYR A 1 87 ? -29.994 11.361 -21.281 1.00 92.00 87 TYR A N 1
ATOM 719 C CA . TYR A 1 87 ? -30.628 10.845 -20.071 1.00 92.00 87 TYR A CA 1
ATOM 720 C C . TYR A 1 87 ? -32.143 10.874 -20.217 1.00 92.00 87 TYR A C 1
ATOM 722 O O . TYR A 1 87 ? -32.730 11.935 -20.421 1.00 92.00 87 TYR A O 1
ATOM 730 N N . SER A 1 88 ? -32.777 9.711 -20.076 1.00 94.00 88 SER A N 1
ATOM 731 C CA . SER A 1 88 ? -34.225 9.638 -19.910 1.00 94.00 88 SER A CA 1
ATOM 732 C C . SER A 1 88 ? -34.620 10.087 -18.493 1.00 94.00 88 SER A C 1
ATOM 734 O O . SER A 1 88 ? -33.821 9.953 -17.559 1.00 94.00 88 SER A O 1
ATOM 736 N N . PRO A 1 89 ? -35.856 10.574 -18.280 1.00 97.25 89 PRO A N 1
ATOM 737 C CA . PRO A 1 89 ? -36.347 10.913 -16.942 1.00 97.25 89 PRO A CA 1
ATOM 738 C C . PRO A 1 89 ? -36.230 9.757 -15.933 1.00 97.25 89 PRO A C 1
ATOM 740 O O . PRO A 1 89 ? -35.877 9.986 -14.777 1.00 97.25 89 PRO A O 1
ATOM 743 N N . GLY A 1 90 ? -36.441 8.512 -16.380 1.00 96.06 90 GLY A N 1
ATOM 744 C CA . GLY A 1 90 ? -36.255 7.313 -15.554 1.00 96.06 90 GLY A CA 1
ATOM 745 C C . GLY A 1 90 ? -34.815 7.153 -15.056 1.00 96.06 90 GLY A C 1
ATOM 746 O O . GLY A 1 90 ? -34.596 7.003 -13.857 1.00 96.06 90 GLY A O 1
ATOM 747 N N . ALA A 1 91 ? -33.825 7.318 -15.940 1.00 91.75 91 ALA A N 1
ATOM 748 C CA . ALA A 1 91 ? -32.411 7.244 -15.566 1.00 91.75 91 ALA A CA 1
ATOM 749 C C . ALA A 1 91 ? -32.011 8.326 -14.543 1.00 91.75 91 ALA A C 1
ATOM 751 O O . ALA A 1 91 ? -31.156 8.105 -13.684 1.00 91.75 91 ALA A O 1
ATOM 752 N N . ILE A 1 92 ? -32.642 9.504 -14.605 1.00 94.69 92 ILE A N 1
ATOM 753 C CA . ILE A 1 92 ? -32.426 10.578 -13.626 1.00 94.69 92 ILE A CA 1
ATOM 754 C C . ILE A 1 92 ? -32.998 10.187 -12.256 1.00 94.69 92 ILE A C 1
ATOM 756 O O . ILE A 1 92 ? -32.353 10.431 -11.234 1.00 94.69 92 ILE A O 1
ATOM 760 N N . LEU A 1 93 ? -34.188 9.579 -12.212 1.00 97.12 93 LEU A N 1
ATOM 761 C CA . LEU A 1 93 ? -34.793 9.098 -10.966 1.00 97.12 93 LEU A CA 1
ATOM 762 C C . LEU A 1 93 ? -33.956 7.988 -10.323 1.00 97.12 93 LEU A C 1
ATOM 764 O O . LEU A 1 93 ? -33.664 8.063 -9.129 1.00 97.12 93 LEU A O 1
ATOM 768 N N . GLU A 1 94 ? -33.493 7.017 -11.108 1.00 94.88 94 GLU A N 1
ATOM 769 C CA . GLU A 1 94 ? -32.599 5.956 -10.633 1.00 94.88 94 GLU A CA 1
ATOM 770 C C . GLU A 1 94 ? -31.306 6.523 -10.040 1.00 94.88 94 GLU A C 1
ATOM 772 O O . GLU A 1 94 ? -30.893 6.132 -8.946 1.00 94.88 94 GLU A O 1
ATOM 777 N N . ALA A 1 95 ? -30.694 7.507 -10.706 1.00 94.50 95 ALA A N 1
ATOM 778 C CA . ALA A 1 95 ? -29.497 8.164 -10.196 1.00 94.50 95 ALA A CA 1
ATOM 779 C C . ALA A 1 95 ? -29.741 8.891 -8.863 1.00 94.50 95 ALA A C 1
ATOM 781 O O . ALA A 1 95 ? -28.894 8.830 -7.968 1.00 94.50 95 ALA A O 1
ATOM 782 N N . LYS A 1 96 ? -30.908 9.531 -8.689 1.00 96.88 96 LYS A N 1
ATOM 783 C CA . LYS A 1 96 ? -31.299 10.148 -7.410 1.00 96.88 96 LYS A CA 1
ATOM 784 C C . LYS A 1 96 ? -31.431 9.104 -6.302 1.00 96.88 96 LYS A C 1
ATOM 786 O O . LYS A 1 96 ? -30.895 9.311 -5.213 1.00 96.88 96 LYS A O 1
ATOM 791 N N . ILE A 1 97 ? -32.088 7.977 -6.583 1.00 96.81 97 ILE A N 1
ATOM 792 C CA . ILE A 1 97 ? -32.233 6.866 -5.630 1.00 96.81 97 ILE A CA 1
ATOM 793 C C . ILE A 1 97 ? -30.855 6.311 -5.257 1.00 96.81 97 ILE A C 1
ATOM 795 O O . ILE A 1 97 ? -30.546 6.155 -4.076 1.00 96.81 97 ILE A O 1
ATOM 799 N N . TYR A 1 98 ? -29.989 6.077 -6.244 1.00 95.06 98 TYR A N 1
ATOM 800 C CA . TYR A 1 98 ? -28.624 5.608 -6.019 1.00 95.06 98 TYR A CA 1
ATOM 801 C C . TYR A 1 98 ? -27.808 6.580 -5.153 1.00 95.06 98 TYR A C 1
ATOM 803 O O . TYR A 1 98 ? -27.091 6.175 -4.235 1.00 95.06 98 TYR A O 1
ATOM 811 N N . GLN A 1 99 ? -27.919 7.883 -5.410 1.00 94.00 99 GLN A N 1
ATOM 812 C CA . GLN A 1 99 ? -27.230 8.888 -4.609 1.00 94.00 99 GLN A CA 1
ATOM 813 C C . GLN A 1 99 ? -27.746 8.896 -3.166 1.00 94.00 99 GLN A C 1
ATOM 815 O O . GLN A 1 99 ? -26.941 8.922 -2.232 1.00 94.00 99 GLN A O 1
ATOM 820 N N . TYR A 1 100 ? -29.064 8.811 -2.983 1.00 96.88 100 TYR A N 1
ATOM 821 C 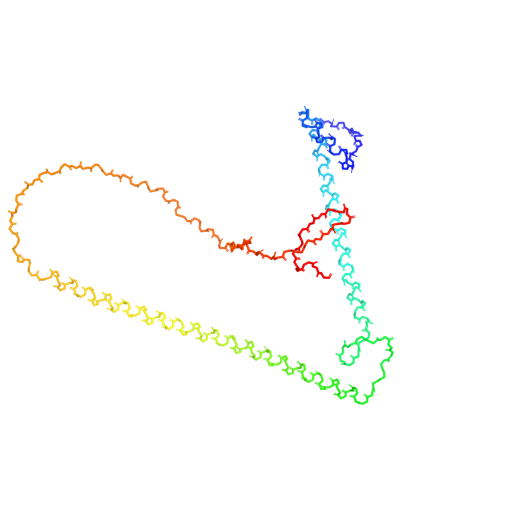CA . TYR A 1 100 ? -29.691 8.744 -1.670 1.00 96.88 100 TYR A CA 1
ATOM 822 C C . TYR A 1 100 ? -29.211 7.522 -0.871 1.00 96.88 100 TYR A C 1
ATOM 824 O O . TYR A 1 100 ? -28.671 7.684 0.227 1.00 96.88 100 TYR A O 1
ATOM 832 N N . THR A 1 101 ? -29.286 6.316 -1.444 1.00 95.44 101 THR A N 1
ATOM 833 C CA . THR A 1 101 ? -28.844 5.073 -0.780 1.00 95.44 101 THR A CA 1
ATOM 834 C C . THR A 1 101 ? -27.367 5.130 -0.396 1.00 95.44 101 THR A C 1
ATOM 836 O O . THR A 1 101 ? -26.989 4.758 0.717 1.00 95.44 101 THR A O 1
ATOM 839 N N . LYS A 1 102 ? -26.522 5.691 -1.267 1.00 94.69 102 LYS A N 1
ATOM 840 C CA . LYS A 1 102 ? -25.098 5.895 -0.992 1.00 94.69 102 LYS A CA 1
ATOM 841 C C . LYS A 1 102 ? -24.865 6.859 0.171 1.00 94.69 102 LYS A C 1
ATOM 843 O O . LYS A 1 102 ? -24.014 6.590 1.020 1.00 94.69 102 LYS A O 1
ATOM 848 N N . THR A 1 103 ? -25.595 7.974 0.236 1.00 94.56 103 THR A N 1
ATOM 849 C CA . THR A 1 103 ? -25.476 8.919 1.359 1.00 94.56 103 THR A CA 1
ATOM 850 C C . THR A 1 103 ? -25.948 8.316 2.677 1.00 94.56 103 THR A C 1
ATOM 852 O O . THR A 1 103 ? -25.267 8.483 3.690 1.00 94.56 103 THR A O 1
ATOM 855 N N . LEU A 1 104 ? -27.032 7.541 2.643 1.00 96.62 104 LEU A N 1
ATOM 856 C CA . LEU A 1 104 ? -27.574 6.833 3.797 1.00 96.62 104 LEU A CA 1
ATOM 857 C C . LEU A 1 104 ? -26.573 5.793 4.325 1.00 96.62 104 LEU A C 1
ATOM 859 O O . LEU A 1 104 ? -26.250 5.798 5.512 1.00 96.62 104 LEU A O 1
ATOM 863 N N . ALA A 1 105 ? -25.963 4.991 3.447 1.00 95.38 105 ALA A N 1
ATOM 864 C CA . ALA A 1 105 ? -24.913 4.043 3.831 1.00 95.38 105 ALA A CA 1
ATOM 865 C C . ALA A 1 105 ? -23.682 4.740 4.448 1.00 95.38 105 ALA A C 1
ATOM 867 O O . ALA A 1 105 ? -23.085 4.250 5.412 1.00 95.38 105 ALA A O 1
ATOM 868 N N . ILE A 1 106 ? -23.297 5.913 3.928 1.00 94.12 106 ILE A N 1
ATOM 869 C CA . ILE A 1 106 ? -22.204 6.716 4.498 1.00 94.12 106 ILE A CA 1
ATOM 870 C C . ILE A 1 106 ? -22.570 7.226 5.898 1.00 94.12 106 ILE A C 1
ATOM 872 O O . ILE A 1 106 ? -21.710 7.219 6.784 1.00 94.12 106 ILE A O 1
ATOM 876 N N . GLN A 1 107 ? -23.807 7.677 6.110 1.00 95.38 107 GLN A N 1
ATOM 877 C CA . GLN A 1 107 ? -24.287 8.142 7.414 1.00 95.38 107 GLN A CA 1
ATOM 878 C C . GLN A 1 107 ? -24.315 7.000 8.433 1.00 95.38 107 GLN A C 1
ATOM 880 O O . GLN A 1 107 ? -23.655 7.113 9.466 1.00 95.38 107 GLN A O 1
ATOM 885 N N . GLN A 1 108 ? -24.909 5.856 8.085 1.00 95.62 108 GLN A N 1
ATOM 886 C CA . GLN A 1 108 ? -24.904 4.655 8.928 1.00 95.62 108 GLN A CA 1
ATOM 887 C C . GLN A 1 108 ? -23.479 4.197 9.265 1.00 95.62 108 GLN A C 1
ATOM 889 O O . GLN A 1 108 ? -23.159 3.892 10.413 1.00 95.62 108 GLN A O 1
ATOM 894 N N . GLY A 1 109 ? -22.562 4.221 8.291 1.00 95.38 109 GLY A N 1
ATOM 895 C CA . GLY A 1 109 ? -21.155 3.899 8.525 1.00 95.38 109 GLY A CA 1
ATOM 896 C C . GLY A 1 109 ? -20.454 4.875 9.481 1.00 95.38 109 GLY A C 1
ATOM 897 O O . GLY A 1 109 ? -19.578 4.471 10.252 1.00 95.38 109 GLY A O 1
ATOM 898 N N . LYS A 1 110 ? -20.820 6.164 9.460 1.00 95.50 110 LYS A N 1
ATOM 899 C CA . LYS A 1 110 ? -20.318 7.167 10.415 1.00 95.50 110 LYS A CA 1
ATOM 900 C C . LYS A 1 110 ? -20.898 6.939 11.810 1.00 95.50 110 LYS A C 1
ATOM 902 O O . LYS A 1 110 ? -20.143 7.010 12.780 1.00 95.50 110 LYS A O 1
ATOM 907 N N . GLU A 1 111 ? -22.185 6.639 11.913 1.00 94.69 111 GLU A N 1
ATOM 908 C CA . GLU A 1 111 ? -22.869 6.345 13.175 1.00 94.69 111 GLU A CA 1
ATOM 909 C C . GLU A 1 111 ? -22.324 5.075 13.826 1.00 94.69 111 GLU A C 1
ATOM 911 O O . GLU A 1 111 ? -21.880 5.126 14.970 1.00 94.69 111 GLU A O 1
ATOM 916 N N . ALA A 1 112 ? -22.178 3.985 13.072 1.00 94.88 112 ALA A N 1
ATOM 917 C CA . ALA A 1 112 ? -21.566 2.751 13.558 1.00 94.88 112 ALA A CA 1
ATOM 918 C C . ALA A 1 112 ? -20.132 2.975 14.073 1.00 94.88 112 ALA A C 1
ATOM 920 O O . ALA A 1 112 ? -19.722 2.407 15.085 1.00 94.88 112 ALA A O 1
ATOM 921 N N . LYS A 1 113 ? -19.346 3.840 13.413 1.00 95.12 113 LYS A N 1
ATOM 922 C CA . LYS A 1 113 ? -18.009 4.222 13.902 1.00 95.12 113 LYS A CA 1
ATOM 923 C C . LYS A 1 113 ? -18.069 5.040 15.193 1.00 95.12 113 LYS A C 1
ATOM 925 O O . LYS A 1 113 ? -17.172 4.889 16.022 1.00 95.12 113 LYS A O 1
ATOM 930 N N . LYS A 1 114 ? -19.067 5.912 15.360 1.00 94.88 114 LYS A N 1
ATOM 931 C CA . LYS A 1 114 ? -19.277 6.670 16.603 1.00 94.88 114 LYS A CA 1
ATOM 932 C C . LYS A 1 114 ? -19.686 5.735 17.744 1.00 94.88 114 LYS A C 1
ATOM 934 O O . LYS A 1 114 ? -19.047 5.790 18.789 1.00 94.88 114 LYS A O 1
ATOM 939 N N . LEU A 1 115 ? -20.634 4.828 17.508 1.00 94.75 115 LEU A N 1
ATOM 940 C CA . LEU A 1 115 ? -21.079 3.827 18.483 1.00 94.75 115 LEU A CA 1
ATOM 941 C C . LEU A 1 115 ? -19.925 2.926 18.929 1.00 94.75 115 LEU A C 1
ATOM 943 O O . LEU A 1 115 ? -19.612 2.887 20.113 1.00 94.75 115 LEU A O 1
ATOM 947 N N . LYS A 1 116 ? -19.160 2.355 17.989 1.00 95.88 116 LYS A N 1
ATOM 948 C CA . LYS A 1 116 ? -17.967 1.551 18.320 1.00 95.88 116 LYS A CA 1
ATOM 949 C C . LYS A 1 116 ? -16.925 2.316 19.138 1.00 95.88 116 LYS A C 1
ATOM 951 O O . LYS A 1 116 ? -16.196 1.724 19.931 1.00 95.88 116 LYS A O 1
ATOM 956 N N . LYS A 1 117 ? -16.783 3.629 18.922 1.00 95.06 117 LYS A N 1
ATOM 957 C CA . LYS A 1 117 ? -15.887 4.467 19.736 1.00 95.06 117 LYS A CA 1
ATOM 958 C C . LYS A 1 117 ? -16.452 4.695 21.137 1.00 95.06 117 LYS A C 1
ATOM 960 O O . LYS A 1 117 ? -15.665 4.699 22.078 1.00 95.06 117 LYS A O 1
ATOM 965 N N . ALA A 1 118 ? -17.762 4.888 21.268 1.00 94.62 118 ALA A N 1
ATOM 966 C CA . ALA A 1 118 ? -18.435 5.044 22.554 1.00 94.62 118 ALA A CA 1
ATOM 967 C C . ALA A 1 118 ? -18.372 3.748 23.378 1.00 94.62 118 ALA A C 1
ATOM 969 O O . ALA A 1 118 ? -17.923 3.784 24.517 1.00 94.62 118 ALA A O 1
ATOM 970 N N . GLU A 1 119 ? -18.677 2.599 22.772 1.00 95.31 119 GLU A N 1
ATOM 971 C CA . GLU A 1 119 ? -18.570 1.274 23.401 1.00 95.31 119 GLU A CA 1
ATOM 972 C C . GLU A 1 119 ? -17.156 1.009 23.921 1.00 95.31 119 GLU A C 1
ATOM 974 O O . GLU A 1 119 ? -16.974 0.656 25.082 1.00 95.31 119 GLU A O 1
ATOM 979 N N . LYS A 1 120 ? -16.130 1.272 23.100 1.00 95.38 120 LYS A N 1
ATOM 980 C CA . LYS A 1 120 ? -14.728 1.119 23.520 1.00 95.38 120 LYS A CA 1
ATOM 981 C C . LYS A 1 120 ? -14.331 2.045 24.666 1.00 95.38 120 LYS A C 1
ATOM 983 O O . LYS A 1 120 ? -13.421 1.702 25.417 1.00 95.38 120 LYS A O 1
ATOM 988 N N . LYS A 1 121 ? -14.932 3.233 24.776 1.00 94.75 121 LYS A N 1
ATOM 989 C CA . LYS A 1 121 ? -14.696 4.132 25.916 1.00 94.75 121 LYS A CA 1
ATOM 990 C C . LYS A 1 121 ? -15.377 3.593 27.172 1.00 94.75 121 LYS A C 1
ATOM 992 O O . LYS A 1 121 ? -14.695 3.417 28.174 1.00 94.75 121 LYS A O 1
ATOM 997 N N . ALA A 1 122 ? -16.649 3.213 27.072 1.00 93.94 122 ALA A N 1
ATOM 998 C CA . ALA A 1 122 ? -17.401 2.628 28.179 1.00 93.94 122 ALA A CA 1
ATOM 999 C C . ALA A 1 122 ? -16.754 1.331 28.703 1.00 93.94 122 ALA A C 1
ATOM 1001 O O . ALA A 1 122 ? -16.668 1.116 29.907 1.00 93.94 122 ALA A O 1
ATOM 1002 N N . GLU A 1 123 ? -16.235 0.475 27.819 1.00 95.19 123 GLU A N 1
ATOM 1003 C CA . GLU A 1 123 ? -15.531 -0.750 28.215 1.00 95.19 123 GLU A CA 1
ATOM 1004 C C . GLU A 1 123 ? -14.231 -0.447 28.980 1.00 95.19 123 GLU A C 1
ATOM 1006 O O . GLU A 1 123 ? -13.914 -1.118 29.962 1.00 95.19 123 GLU A O 1
ATOM 1011 N N . LYS A 1 124 ? -13.482 0.582 28.562 1.00 94.94 124 LYS A N 1
ATOM 1012 C CA . LYS A 1 124 ? -12.277 1.026 29.278 1.00 94.94 124 LYS A CA 1
ATOM 1013 C C . LYS A 1 124 ? -12.610 1.584 30.657 1.00 94.94 124 LYS A C 1
ATOM 1015 O O . LYS A 1 124 ? -11.899 1.277 31.607 1.00 94.94 124 LYS A O 1
ATOM 1020 N N . GLU A 1 125 ? -13.677 2.368 30.765 1.00 93.94 125 GLU A N 1
ATOM 1021 C CA . GLU A 1 125 ? -14.148 2.917 32.040 1.00 93.94 125 GLU A CA 1
ATOM 1022 C C . GLU A 1 125 ? -14.594 1.803 32.993 1.00 93.94 125 GLU A C 1
ATOM 1024 O O . GLU A 1 125 ? -14.143 1.771 34.136 1.00 93.94 125 GLU A O 1
ATOM 1029 N N . LYS A 1 126 ? -15.363 0.818 32.507 1.00 94.19 126 LYS A N 1
ATOM 1030 C CA . LYS A 1 126 ? -15.743 -0.370 33.292 1.00 94.19 126 LYS A CA 1
ATOM 1031 C C . LYS A 1 126 ? -14.524 -1.139 33.800 1.00 94.19 126 LYS A C 1
ATOM 1033 O O . LYS A 1 126 ? -14.441 -1.428 34.987 1.00 94.19 126 LYS A O 1
ATOM 1038 N N . LYS A 1 127 ? -13.547 -1.409 32.926 1.00 94.50 127 LYS A N 1
ATOM 1039 C CA . LYS A 1 127 ? -12.293 -2.086 33.307 1.00 94.50 127 LYS A CA 1
ATOM 1040 C C . LYS A 1 127 ? -11.491 -1.295 34.341 1.00 94.50 127 LYS A C 1
ATOM 1042 O O . LYS A 1 127 ? -10.863 -1.889 35.210 1.00 94.50 127 LYS A O 1
ATOM 1047 N N . HIS A 1 128 ? -11.497 0.032 34.247 1.00 93.81 128 HIS A N 1
ATOM 1048 C CA . HIS A 1 128 ? -10.810 0.891 35.204 1.00 93.81 128 HIS A CA 1
ATOM 1049 C C . HIS A 1 128 ? -11.491 0.872 36.580 1.00 93.81 128 HIS A C 1
ATOM 1051 O O . HIS A 1 128 ? -10.801 0.720 37.586 1.00 93.81 128 HIS A O 1
ATOM 1057 N N . LEU A 1 129 ? -12.824 0.958 36.629 1.00 93.81 129 LEU A N 1
ATOM 1058 C CA . LEU A 1 129 ? -13.589 0.845 37.876 1.00 93.81 129 LEU A CA 1
ATOM 1059 C C . LEU A 1 129 ? -13.405 -0.531 38.528 1.00 93.81 129 LEU A C 1
ATOM 1061 O O . LEU A 1 129 ? -13.070 -0.608 39.706 1.00 93.81 129 LEU A O 1
ATOM 1065 N N . GLU A 1 130 ? -13.496 -1.609 37.749 1.00 94.31 130 GLU A N 1
ATOM 1066 C CA . GLU A 1 130 ? -13.278 -2.972 38.247 1.00 94.31 130 GLU A CA 1
ATOM 1067 C C . GLU A 1 130 ? -11.854 -3.162 38.802 1.00 94.31 130 GLU A C 1
ATOM 1069 O O . GLU A 1 130 ? -11.656 -3.782 39.849 1.00 94.31 130 GLU A O 1
ATOM 1074 N N . ALA A 1 131 ? -10.838 -2.600 38.139 1.00 94.50 131 ALA A N 1
ATOM 1075 C CA . ALA A 1 131 ? -9.466 -2.638 38.637 1.00 94.50 131 ALA A CA 1
ATOM 1076 C C . ALA A 1 131 ? -9.307 -1.875 39.965 1.00 94.50 131 ALA A C 1
ATOM 1078 O O . ALA A 1 131 ? -8.590 -2.345 40.852 1.00 94.50 131 ALA A O 1
ATOM 1079 N N . GLN A 1 132 ? -9.984 -0.732 40.122 1.00 93.38 132 GLN A N 1
ATOM 1080 C CA . GLN A 1 132 ? -9.985 0.027 41.374 1.00 93.38 132 GLN A CA 1
ATOM 1081 C C . GLN A 1 132 ? -10.679 -0.732 42.509 1.00 93.38 132 GLN A C 1
ATOM 1083 O O . GLN A 1 132 ? -10.147 -0.779 43.617 1.00 93.38 132 GLN A O 1
ATOM 1088 N N . GLU A 1 133 ? -11.823 -1.363 42.246 1.00 92.88 133 GLU A N 1
ATOM 1089 C CA . GLU A 1 133 ? -12.529 -2.182 43.237 1.00 92.88 133 GLU A C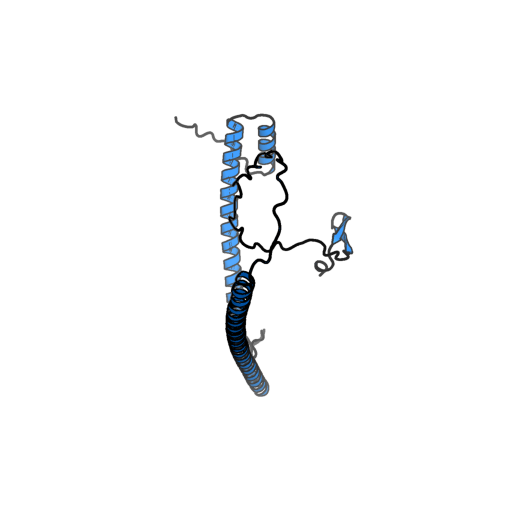A 1
ATOM 1090 C C . GLU A 1 133 ? -11.687 -3.380 43.679 1.00 92.88 133 GLU A C 1
ATOM 1092 O O . GLU A 1 133 ? -11.497 -3.590 44.878 1.00 92.88 133 GLU A O 1
ATOM 1097 N N . ARG A 1 134 ? -11.077 -4.103 42.730 1.00 93.38 134 ARG A N 1
ATOM 1098 C CA . ARG A 1 134 ? -10.152 -5.206 43.039 1.00 93.38 134 ARG A CA 1
ATOM 1099 C C . ARG A 1 134 ? -8.943 -4.737 43.850 1.00 93.38 134 ARG A C 1
ATOM 1101 O O . ARG A 1 134 ? -8.475 -5.465 44.722 1.00 93.38 134 ARG A O 1
ATOM 1108 N N . ALA A 1 135 ? -8.413 -3.543 43.576 1.00 92.50 135 ALA A N 1
ATOM 1109 C CA . ALA A 1 135 ? -7.311 -2.979 44.354 1.00 92.50 135 ALA A CA 1
ATOM 1110 C C . ALA A 1 135 ? -7.739 -2.641 45.793 1.00 92.50 135 ALA A C 1
ATOM 1112 O O . ALA A 1 135 ? -7.011 -2.965 46.730 1.00 92.50 135 ALA A O 1
ATOM 1113 N N . ARG A 1 136 ? -8.935 -2.062 45.979 1.00 92.12 136 ARG A N 1
ATOM 1114 C CA . ARG A 1 136 ? -9.504 -1.790 47.310 1.00 92.12 136 ARG A CA 1
ATOM 1115 C C . ARG A 1 136 ? -9.737 -3.076 48.103 1.00 92.12 136 ARG A C 1
ATOM 1117 O O . ARG A 1 136 ? -9.345 -3.132 49.263 1.00 92.12 136 ARG A O 1
ATOM 1124 N N . GLN A 1 137 ? -10.297 -4.113 47.478 1.00 92.69 137 GLN A N 1
ATOM 1125 C CA . GLN A 1 137 ? -10.501 -5.420 48.118 1.00 92.69 137 GLN A CA 1
ATOM 1126 C C . GLN A 1 137 ? -9.178 -6.031 48.594 1.00 92.69 137 GLN A C 1
ATOM 1128 O O . GLN A 1 137 ? -9.063 -6.408 49.755 1.00 92.69 137 GLN A O 1
ATOM 1133 N N . LYS A 1 138 ? -8.139 -6.026 47.746 1.00 92.88 138 LYS A N 1
ATOM 1134 C CA . LYS A 1 138 ? -6.807 -6.529 48.125 1.00 92.88 138 LYS A CA 1
ATOM 1135 C C . LYS A 1 138 ? -6.200 -5.793 49.319 1.00 92.88 138 LYS A C 1
ATOM 1137 O O . LYS A 1 138 ? -5.506 -6.417 50.120 1.00 92.88 138 LYS A O 1
ATOM 1142 N N . GLU A 1 139 ? -6.417 -4.485 49.430 1.00 91.62 139 GLU A N 1
ATOM 1143 C CA . GLU A 1 139 ? -5.914 -3.710 50.567 1.00 91.62 139 GLU A CA 1
ATOM 1144 C C . GLU A 1 139 ? -6.658 -4.068 51.861 1.00 91.62 139 GLU A C 1
ATOM 1146 O O . GLU A 1 139 ? -6.019 -4.275 52.892 1.00 91.62 139 GLU A O 1
ATOM 1151 N N . VAL A 1 140 ? -7.983 -4.241 51.797 1.00 92.00 140 VAL A N 1
ATOM 1152 C CA . VAL A 1 140 ? -8.788 -4.727 52.931 1.00 92.00 140 VAL A CA 1
ATOM 1153 C C . VAL A 1 140 ? -8.330 -6.123 53.364 1.00 92.00 140 VAL A C 1
ATOM 1155 O O . VAL A 1 140 ? -8.024 -6.330 54.539 1.00 92.00 140 VAL A O 1
ATOM 1158 N N . ASP A 1 141 ? -8.170 -7.055 52.423 1.00 91.75 141 ASP A N 1
ATOM 1159 C CA . ASP A 1 141 ? -7.688 -8.412 52.707 1.00 91.75 141 ASP A CA 1
ATOM 1160 C C . ASP A 1 141 ? -6.303 -8.390 53.364 1.00 91.75 141 ASP A C 1
ATOM 1162 O O . ASP A 1 141 ? -6.037 -9.105 54.336 1.00 91.75 141 ASP A O 1
ATOM 1166 N N . ARG A 1 142 ? -5.407 -7.523 52.873 1.00 90.81 142 ARG A N 1
ATOM 1167 C CA . ARG A 1 142 ? -4.069 -7.338 53.439 1.00 90.81 142 ARG A CA 1
ATOM 1168 C C . ARG A 1 142 ? -4.134 -6.822 54.877 1.00 90.81 142 ARG A C 1
ATOM 1170 O O . ARG A 1 142 ? -3.352 -7.296 55.706 1.00 90.81 142 ARG A O 1
ATOM 1177 N N . GLN A 1 143 ? -5.032 -5.887 55.186 1.00 89.50 143 GLN A N 1
ATOM 1178 C CA . GLN A 1 143 ? -5.229 -5.380 56.548 1.00 89.50 143 GLN A CA 1
ATOM 1179 C C . GLN A 1 143 ? -5.762 -6.471 57.485 1.00 89.50 143 GLN A C 1
ATOM 1181 O O . GLN A 1 143 ? -5.214 -6.650 58.576 1.00 89.50 143 GLN A O 1
ATOM 1186 N N . ILE A 1 144 ? -6.737 -7.266 57.034 1.00 89.00 144 ILE A N 1
ATOM 1187 C CA . ILE A 1 144 ? -7.279 -8.410 57.782 1.00 89.00 144 ILE A CA 1
ATOM 1188 C C . ILE A 1 144 ? -6.166 -9.429 58.088 1.00 89.00 144 ILE A C 1
ATOM 1190 O O . ILE A 1 144 ? -5.941 -9.790 59.247 1.00 89.00 144 ILE A O 1
ATOM 1194 N N . LEU A 1 145 ? -5.385 -9.829 57.077 1.00 85.94 145 LEU A N 1
ATOM 1195 C CA . LEU A 1 145 ? -4.241 -10.741 57.222 1.00 85.94 145 LEU A CA 1
ATOM 1196 C C . LEU A 1 145 ? -3.170 -10.208 58.186 1.00 85.94 145 LEU A C 1
ATOM 1198 O O . LEU A 1 145 ? -2.596 -10.972 58.969 1.00 85.94 145 LEU A O 1
ATOM 1202 N N . GLN A 1 146 ? -2.876 -8.905 58.147 1.00 86.06 146 GLN A N 1
ATOM 1203 C CA . GLN A 1 146 ? -1.956 -8.281 59.100 1.00 86.06 146 GLN A CA 1
ATOM 1204 C C . GLN A 1 146 ? -2.516 -8.288 60.530 1.00 86.06 146 GLN A C 1
ATOM 1206 O O . GLN A 1 146 ? -1.752 -8.543 61.466 1.00 86.06 146 GLN A O 1
ATOM 1211 N N . GLY A 1 147 ? -3.822 -8.065 60.703 1.00 78.81 147 GLY A N 1
ATOM 1212 C CA . GLY A 1 147 ? -4.520 -8.178 61.986 1.00 78.81 147 GLY A CA 1
ATOM 1213 C C . GLY A 1 147 ? -4.396 -9.578 62.592 1.00 78.81 147 GLY A C 1
ATOM 1214 O O . GLY A 1 147 ? -3.920 -9.719 63.722 1.00 78.81 147 GLY A O 1
ATOM 1215 N N . PHE A 1 148 ? -4.685 -10.623 61.808 1.00 77.38 148 PHE A N 1
ATOM 1216 C CA . PHE A 1 148 ? -4.527 -12.019 62.238 1.00 77.38 148 PHE A CA 1
ATOM 1217 C C . PHE A 1 148 ? -3.079 -12.364 62.617 1.00 77.38 148 PHE A C 1
ATOM 1219 O O . PHE A 1 148 ? -2.835 -12.994 63.648 1.00 77.38 148 PHE A O 1
ATOM 1226 N N . LYS A 1 149 ? -2.086 -11.908 61.838 1.00 76.12 149 LYS A N 1
ATOM 1227 C CA . LYS A 1 149 ? -0.664 -12.125 62.165 1.00 76.12 149 LYS A CA 1
ATOM 1228 C C . LYS A 1 149 ? -0.234 -11.414 63.452 1.00 76.12 149 LYS A C 1
ATOM 1230 O O . LYS A 1 149 ? 0.598 -11.952 64.182 1.00 76.12 149 LYS A O 1
ATOM 1235 N N . LYS A 1 150 ? -0.766 -10.221 63.743 1.00 74.06 150 LYS A N 1
ATOM 1236 C CA . LYS A 1 150 ? -0.479 -9.493 64.993 1.00 74.06 150 LYS A CA 1
ATOM 1237 C C . LYS A 1 150 ? -1.130 -10.166 66.207 1.00 74.06 150 LYS A C 1
ATOM 1239 O O . LYS A 1 150 ? -0.469 -10.264 67.238 1.00 74.06 150 LYS A O 1
ATOM 1244 N N . HIS A 1 151 ? -2.354 -10.684 66.078 1.00 62.41 151 HIS A N 1
ATOM 1245 C CA . HIS A 1 151 ? -3.014 -11.450 67.145 1.00 62.41 151 HIS A CA 1
ATOM 1246 C C . HIS A 1 151 ? -2.305 -12.782 67.437 1.00 62.41 151 HIS A C 1
ATOM 1248 O O . HIS A 1 151 ? -2.009 -13.067 68.594 1.00 62.41 151 HIS A O 1
ATOM 1254 N N . ASN A 1 152 ? -1.904 -13.541 66.411 1.00 62.09 152 ASN A N 1
ATOM 1255 C CA . ASN A 1 152 ? -1.201 -14.819 66.607 1.00 62.09 152 ASN A CA 1
ATOM 1256 C C . ASN A 1 152 ? 0.229 -14.677 67.161 1.00 62.09 152 ASN A C 1
ATOM 1258 O O . ASN A 1 152 ? 0.742 -15.610 67.769 1.00 62.09 152 ASN A O 1
ATOM 1262 N N . LYS A 1 153 ? 0.883 -13.516 67.008 1.00 60.38 153 LYS A N 1
ATOM 1263 C CA . LYS A 1 153 ? 2.180 -13.239 67.661 1.00 60.38 153 LYS A CA 1
ATOM 1264 C C . LYS A 1 153 ? 2.061 -12.858 69.142 1.00 60.38 153 LYS A C 1
ATOM 1266 O O . LYS A 1 153 ? 3.073 -12.891 69.836 1.00 60.38 153 LYS A O 1
ATOM 1271 N N . LYS A 1 154 ? 0.865 -12.487 69.614 1.00 58.53 154 LYS A N 1
ATOM 1272 C CA . LYS A 1 154 ? 0.586 -12.148 71.020 1.00 58.53 154 LYS A CA 1
ATOM 1273 C C . LYS A 1 154 ? 0.014 -13.321 71.827 1.00 58.53 154 LYS A C 1
ATOM 1275 O O . LYS A 1 154 ? -0.218 -13.158 73.020 1.00 58.53 154 LYS A O 1
ATOM 1280 N N . ALA A 1 155 ? -0.170 -14.495 71.219 1.00 52.22 155 ALA A N 1
ATOM 1281 C CA . ALA A 1 155 ? -0.419 -15.714 71.977 1.00 52.22 155 ALA A CA 1
ATOM 1282 C C . ALA A 1 155 ? 0.839 -16.059 72.806 1.00 52.22 155 ALA A C 1
ATOM 1284 O O . ALA A 1 155 ? 1.944 -16.075 72.247 1.00 52.22 155 ALA A O 1
ATOM 1285 N N . PRO A 1 156 ? 0.715 -16.299 74.125 1.00 54.00 156 PRO A N 1
ATOM 1286 C CA . PRO A 1 156 ? 1.856 -16.618 74.969 1.00 54.00 156 PRO A CA 1
ATOM 1287 C C . PRO A 1 156 ? 2.507 -17.904 74.462 1.00 54.00 156 PRO A C 1
ATOM 1289 O O . PRO A 1 156 ? 1.851 -18.931 74.291 1.00 54.00 156 PRO A O 1
ATOM 1292 N N . LYS A 1 157 ? 3.818 -17.841 74.208 1.00 54.31 157 LYS A N 1
ATOM 1293 C CA . LYS A 1 157 ? 4.648 -19.023 73.973 1.00 54.31 157 LYS A CA 1
ATOM 1294 C C . LYS A 1 157 ? 4.626 -19.869 75.247 1.00 54.31 157 LYS A C 1
ATOM 1296 O O . LYS A 1 157 ? 5.462 -19.685 76.126 1.00 54.31 157 LYS A O 1
ATOM 1301 N N . ALA A 1 158 ? 3.667 -20.781 75.347 1.00 54.25 158 ALA A N 1
ATOM 1302 C CA . ALA A 1 158 ? 3.730 -21.867 76.305 1.00 54.25 158 ALA A CA 1
ATOM 1303 C C . ALA A 1 158 ? 4.914 -22.771 75.919 1.00 54.25 158 ALA A C 1
ATOM 1305 O O . ALA A 1 158 ? 4.967 -23.322 74.818 1.00 54.25 158 ALA A O 1
ATOM 1306 N N . SER A 1 159 ? 5.905 -22.776 76.813 1.00 58.69 159 SER A N 1
ATOM 1307 C CA . SER A 1 159 ? 6.863 -23.848 77.102 1.00 58.69 159 SER A CA 1
ATOM 1308 C C . SER A 1 159 ? 7.259 -24.779 75.945 1.00 58.69 159 SER A C 1
ATOM 1310 O O . SER A 1 159 ? 6.636 -25.804 75.678 1.00 58.69 159 SER A O 1
ATOM 1312 N N . LYS A 1 160 ? 8.430 -24.514 75.354 1.00 51.12 160 LYS A N 1
ATOM 1313 C CA . LYS A 1 160 ? 9.274 -25.588 74.815 1.00 51.12 160 LYS A CA 1
ATOM 1314 C C . LYS A 1 160 ? 10.599 -25.597 75.568 1.00 51.12 160 LYS A C 1
ATOM 1316 O O . LYS A 1 160 ? 11.341 -24.620 75.564 1.00 51.12 160 LYS A O 1
ATOM 1321 N N . SER A 1 161 ? 10.803 -26.708 76.262 1.00 54.47 161 SER A N 1
ATOM 1322 C CA . SER A 1 161 ? 11.959 -27.126 77.050 1.00 54.47 161 SER A CA 1
ATOM 1323 C C . SER A 1 161 ? 13.304 -26.993 76.315 1.00 54.47 161 SER A C 1
ATOM 1325 O O . SER A 1 161 ? 13.348 -27.103 75.086 1.00 54.47 161 SER A O 1
ATOM 1327 N N . PRO A 1 162 ? 14.422 -26.832 77.050 1.00 47.28 162 PRO A N 1
ATOM 1328 C CA . PRO A 1 162 ? 15.752 -26.718 76.469 1.00 47.28 162 PRO A CA 1
ATOM 1329 C C . PRO A 1 162 ? 16.267 -28.107 76.066 1.00 47.28 162 PRO A C 1
ATOM 1331 O O . PRO A 1 162 ? 16.702 -28.886 76.910 1.00 47.28 162 PRO A O 1
ATOM 1334 N N . ILE A 1 163 ? 16.237 -28.429 74.771 1.00 54.22 163 ILE A N 1
ATOM 1335 C CA . ILE A 1 163 ? 16.950 -29.599 74.240 1.00 54.22 163 ILE A CA 1
ATOM 1336 C C . ILE A 1 163 ? 18.335 -29.162 73.762 1.00 54.22 163 ILE A C 1
ATOM 1338 O O . ILE A 1 163 ? 18.510 -28.157 73.073 1.00 54.22 163 ILE A O 1
ATOM 1342 N N . LYS A 1 164 ? 19.316 -29.932 74.233 1.00 51.91 164 LYS A N 1
ATOM 1343 C CA . LYS A 1 164 ? 20.761 -29.750 74.131 1.00 51.91 164 LYS A CA 1
ATOM 1344 C C . LYS A 1 164 ? 21.264 -29.577 72.694 1.00 51.91 164 LYS A C 1
ATOM 1346 O O . LYS A 1 164 ? 20.760 -30.155 71.739 1.00 51.91 164 LYS A O 1
ATOM 1351 N N . LYS A 1 165 ? 22.347 -28.805 72.623 1.00 51.59 165 LYS A N 1
ATOM 1352 C CA . LYS A 1 165 ? 23.197 -28.510 71.469 1.00 51.59 165 LYS A CA 1
ATOM 1353 C C . LYS A 1 165 ? 23.754 -29.793 70.835 1.00 51.59 165 LYS A C 1
ATOM 1355 O O . LYS A 1 165 ? 24.423 -30.560 71.522 1.00 51.59 165 LYS A O 1
ATOM 1360 N N . THR A 1 166 ? 23.639 -29.922 69.518 1.00 47.62 166 THR A N 1
ATOM 1361 C CA . THR A 1 166 ? 24.635 -30.617 68.692 1.00 47.62 166 THR A CA 1
ATOM 1362 C C . THR A 1 166 ? 25.155 -29.638 67.643 1.00 47.62 166 THR A C 1
ATOM 1364 O O . THR A 1 166 ? 24.404 -29.012 66.899 1.00 47.62 166 THR A O 1
ATOM 1367 N N . LYS A 1 167 ? 26.474 -29.427 67.671 1.00 55.69 167 LYS A N 1
ATOM 1368 C CA . LYS A 1 167 ? 27.228 -28.606 66.721 1.00 55.69 167 LYS A CA 1
ATOM 1369 C C . LYS A 1 167 ? 27.182 -29.293 65.351 1.00 55.69 167 LYS A C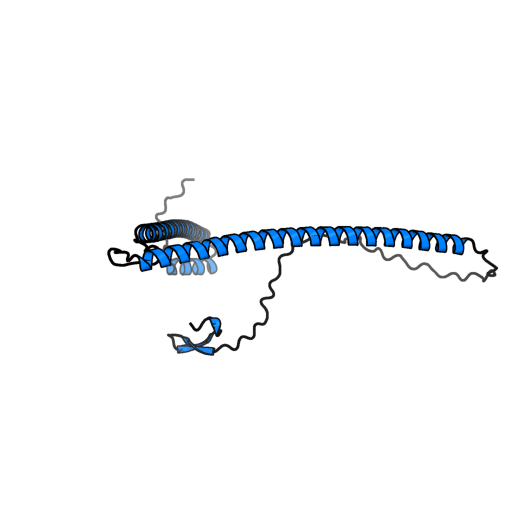 1
ATOM 1371 O O . LYS A 1 167 ? 27.718 -30.389 65.231 1.00 55.69 167 LYS A O 1
ATOM 1376 N N . SER A 1 168 ? 26.613 -28.652 64.329 1.00 52.62 168 SER A N 1
ATOM 1377 C CA . SER A 1 168 ? 26.897 -28.996 62.929 1.00 52.62 168 SER A CA 1
ATOM 1378 C C . SER A 1 168 ? 27.681 -27.864 62.278 1.00 52.62 168 SER A C 1
ATOM 1380 O O . SER A 1 168 ? 27.337 -26.691 62.409 1.00 52.62 168 SER A O 1
ATOM 1382 N N . THR A 1 169 ? 28.755 -28.249 61.610 1.00 62.88 169 THR A N 1
ATOM 1383 C CA . THR A 1 169 ? 29.757 -27.419 60.943 1.00 62.88 169 THR A CA 1
ATOM 1384 C C . THR A 1 169 ? 29.179 -26.517 59.840 1.00 62.88 169 THR A C 1
ATOM 1386 O O . THR A 1 169 ? 28.169 -26.861 59.219 1.00 62.88 169 THR A O 1
ATOM 1389 N N . PRO A 1 170 ? 29.814 -25.361 59.566 1.00 62.09 170 PRO A N 1
ATOM 1390 C CA . PRO A 1 170 ? 29.369 -24.440 58.528 1.00 62.09 170 PRO A CA 1
ATOM 1391 C C . PRO A 1 170 ? 29.728 -24.979 57.137 1.00 62.09 170 PRO A C 1
ATOM 1393 O O . PRO A 1 170 ? 30.890 -25.262 56.850 1.00 62.09 170 PRO A O 1
ATOM 1396 N N . LYS A 1 171 ? 28.725 -25.104 56.259 1.00 66.94 171 LYS A N 1
ATOM 1397 C CA . LYS A 1 171 ? 28.946 -25.260 54.815 1.00 66.94 171 LYS A CA 1
ATOM 1398 C C . LYS A 1 171 ? 29.177 -23.873 54.196 1.00 66.94 171 LYS A C 1
ATOM 1400 O O . LYS A 1 171 ? 28.470 -22.938 54.576 1.00 66.94 171 LYS A O 1
ATOM 1405 N N . PRO A 1 172 ? 30.139 -23.724 53.272 1.00 60.97 172 PRO A N 1
ATOM 1406 C CA . PRO A 1 172 ? 30.466 -22.442 52.660 1.00 60.97 172 PRO A CA 1
ATOM 1407 C C . PRO A 1 172 ? 29.315 -21.928 51.789 1.00 60.97 172 PRO A C 1
ATOM 1409 O O . PRO A 1 172 ? 28.650 -22.687 51.083 1.00 60.97 172 PRO A O 1
ATOM 1412 N N . SER A 1 173 ? 29.096 -20.618 51.856 1.00 53.19 173 SER A N 1
ATOM 1413 C CA . SER A 1 173 ? 28.162 -19.863 51.029 1.00 53.19 173 SER A CA 1
ATOM 1414 C C . SER A 1 173 ? 28.503 -20.002 49.547 1.00 53.19 173 SER A C 1
ATOM 1416 O O . SER A 1 173 ? 29.592 -19.618 49.120 1.00 53.19 173 SER A O 1
ATOM 1418 N N . THR A 1 174 ? 27.550 -20.482 48.751 1.00 52.78 174 THR A N 1
ATOM 1419 C CA . THR A 1 174 ? 27.570 -20.298 47.301 1.00 52.78 174 THR A CA 1
ATOM 1420 C C . THR A 1 174 ? 27.291 -18.827 47.014 1.00 52.78 174 THR A C 1
ATOM 1422 O O . THR A 1 174 ? 26.178 -18.340 47.213 1.00 52.78 174 THR A O 1
ATOM 1425 N N . ILE A 1 175 ? 28.333 -18.115 46.595 1.00 53.69 175 ILE A N 1
ATOM 1426 C CA . ILE A 1 175 ? 28.241 -16.812 45.944 1.00 53.69 175 ILE A CA 1
ATOM 1427 C C . ILE A 1 175 ? 27.396 -17.028 44.686 1.00 53.69 175 ILE A C 1
ATOM 1429 O O . ILE A 1 175 ? 27.793 -17.763 43.787 1.00 53.69 175 ILE A O 1
ATOM 1433 N N . VAL A 1 176 ? 26.194 -16.457 44.660 1.00 44.78 176 VAL A N 1
ATOM 1434 C CA . VAL A 1 176 ? 25.430 -16.318 43.421 1.00 44.78 176 VAL A CA 1
ATOM 1435 C C . VAL A 1 176 ? 25.913 -15.026 42.786 1.00 44.78 176 VAL A C 1
ATOM 1437 O O . VAL A 1 176 ? 25.692 -13.944 43.331 1.00 44.78 176 VAL A O 1
ATOM 1440 N N . ASP A 1 177 ? 26.612 -15.161 41.664 1.00 46.72 177 ASP A N 1
ATOM 1441 C CA . ASP A 1 177 ? 27.044 -14.048 40.833 1.00 46.72 177 ASP A CA 1
ATOM 1442 C C . ASP A 1 177 ? 25.847 -13.162 40.458 1.00 46.72 177 ASP A C 1
ATOM 1444 O O . ASP A 1 177 ? 24.889 -13.590 39.811 1.00 46.72 177 ASP A O 1
ATOM 1448 N N . LEU A 1 178 ? 25.931 -11.886 40.836 1.00 51.81 178 LEU A N 1
ATOM 1449 C CA . LEU A 1 178 ? 25.067 -10.798 40.371 1.00 51.81 178 LEU A CA 1
ATOM 1450 C C . LEU A 1 178 ? 25.462 -10.369 38.946 1.00 51.81 178 LEU A C 1
ATOM 1452 O O . LEU A 1 178 ? 25.682 -9.195 38.666 1.00 51.81 178 LEU A O 1
ATOM 1456 N N . THR A 1 179 ? 25.538 -11.327 38.025 1.00 53.62 179 THR A N 1
ATOM 1457 C CA . THR A 1 179 ? 25.618 -11.077 36.578 1.00 53.62 179 THR A CA 1
ATOM 1458 C C . THR A 1 179 ? 24.311 -11.475 35.898 1.00 53.62 179 THR A C 1
ATOM 1460 O O . THR A 1 179 ? 24.287 -12.024 34.800 1.00 53.62 179 THR A O 1
ATOM 1463 N N . SER A 1 180 ? 23.175 -11.150 36.522 1.00 49.34 180 SER A N 1
ATOM 1464 C CA . SER A 1 180 ? 21.932 -11.022 35.768 1.00 49.34 180 SER A CA 1
ATOM 1465 C C . SER A 1 180 ? 21.973 -9.696 35.012 1.00 49.34 180 SER A C 1
ATOM 1467 O O . SER A 1 180 ? 21.706 -8.619 35.540 1.00 49.34 180 SER A O 1
ATOM 1469 N N . GLN A 1 181 ? 22.331 -9.785 33.733 1.00 58.69 181 GLN A N 1
ATOM 1470 C CA . GLN A 1 181 ? 21.941 -8.796 32.739 1.00 58.69 181 GLN A CA 1
ATOM 1471 C C . GLN A 1 181 ? 20.410 -8.815 32.631 1.00 58.69 181 GLN A C 1
ATOM 1473 O O . GLN A 1 181 ? 19.836 -9.448 31.744 1.00 58.69 181 GLN A O 1
ATOM 1478 N N . GLU A 1 182 ? 19.724 -8.149 33.557 1.00 48.78 182 GLU A N 1
ATOM 1479 C CA . GLU A 1 182 ? 18.323 -7.819 33.358 1.00 48.78 182 GLU A CA 1
ATOM 1480 C C . GLU A 1 182 ? 18.206 -6.701 32.316 1.00 48.78 182 GLU A C 1
ATOM 1482 O O . GLU A 1 182 ? 18.512 -5.533 32.540 1.00 48.78 182 GLU A O 1
ATOM 1487 N N . ALA A 1 183 ? 17.672 -7.120 31.172 1.00 48.91 183 ALA A N 1
ATOM 1488 C CA . ALA A 1 183 ? 16.597 -6.436 30.471 1.00 48.91 183 ALA A CA 1
ATOM 1489 C C . ALA A 1 183 ? 16.935 -5.132 29.729 1.00 48.91 183 ALA A C 1
ATOM 1491 O O . ALA A 1 183 ? 16.364 -4.074 29.992 1.00 48.91 183 ALA A O 1
ATOM 1492 N N . ILE A 1 184 ? 17.642 -5.268 28.603 1.00 50.22 184 ILE A N 1
ATOM 1493 C CA . ILE A 1 184 ? 17.129 -4.626 27.385 1.00 50.22 184 ILE A CA 1
ATOM 1494 C C . ILE A 1 184 ? 15.950 -5.482 26.924 1.00 50.22 184 ILE A C 1
ATOM 1496 O O . ILE A 1 184 ? 16.135 -6.579 26.403 1.00 50.22 184 ILE A O 1
ATOM 1500 N N . LYS A 1 185 ? 14.725 -5.002 27.156 1.00 52.53 185 LYS A N 1
ATOM 1501 C CA . LYS A 1 185 ? 13.512 -5.590 26.577 1.00 52.53 185 LYS A CA 1
ATOM 1502 C C . LYS A 1 185 ? 13.610 -5.472 25.048 1.00 52.53 185 LYS A C 1
ATOM 1504 O O . LYS A 1 185 ? 13.586 -4.342 24.554 1.00 52.53 185 LYS A O 1
ATOM 1509 N N . PRO A 1 186 ? 13.704 -6.566 24.274 1.00 50.00 186 PRO A N 1
ATOM 1510 C CA . PRO A 1 186 ? 13.476 -6.467 22.844 1.00 50.00 186 PRO A CA 1
ATOM 1511 C C . PRO A 1 186 ? 12.005 -6.106 22.628 1.00 50.00 186 PRO A C 1
ATOM 1513 O O . PRO A 1 186 ? 11.113 -6.727 23.204 1.00 50.00 186 PRO A O 1
ATOM 1516 N N . LEU A 1 187 ? 11.766 -5.075 21.815 1.00 47.94 187 LEU A N 1
ATOM 1517 C CA . LEU A 1 187 ? 10.448 -4.778 21.266 1.00 47.94 187 LEU A CA 1
ATOM 1518 C C . LEU A 1 187 ? 9.812 -6.073 20.751 1.00 47.94 187 LEU A C 1
ATOM 1520 O O . LEU A 1 187 ? 10.459 -6.819 20.010 1.00 47.94 187 LEU A O 1
ATOM 1524 N N . ASP A 1 188 ? 8.538 -6.267 21.090 1.00 49.66 188 ASP A N 1
ATOM 1525 C CA . ASP A 1 188 ? 7.641 -7.264 20.512 1.00 49.66 188 ASP A CA 1
ATOM 1526 C C . ASP A 1 188 ? 7.605 -7.132 18.983 1.00 49.66 188 ASP A C 1
ATOM 1528 O O . ASP A 1 188 ? 6.712 -6.535 18.376 1.00 49.66 188 ASP A O 1
ATOM 1532 N N . THR A 1 189 ? 8.590 -7.728 18.325 1.00 52.31 189 THR A N 1
ATOM 1533 C CA . THR A 1 189 ? 8.436 -8.186 16.959 1.00 52.31 189 THR A CA 1
ATOM 1534 C C . THR A 1 189 ? 7.632 -9.463 17.068 1.00 52.31 189 THR A C 1
ATOM 1536 O O . THR A 1 189 ? 8.111 -10.499 17.523 1.00 52.31 189 THR A O 1
ATOM 1539 N N . LYS A 1 190 ? 6.355 -9.365 16.694 1.00 50.06 190 LYS A N 1
ATOM 1540 C CA . LYS A 1 190 ? 5.521 -10.527 16.415 1.00 50.06 190 LYS A CA 1
ATOM 1541 C C . LYS A 1 190 ? 6.311 -11.431 15.471 1.00 50.06 190 LYS A C 1
ATOM 1543 O O . LYS A 1 190 ? 6.400 -11.143 14.277 1.00 50.06 190 LYS A O 1
ATOM 1548 N N . LYS A 1 191 ? 6.899 -12.500 16.010 1.00 49.81 191 LYS A N 1
ATOM 1549 C CA . LYS A 1 191 ? 7.307 -13.653 15.220 1.00 49.81 191 LYS A CA 1
ATOM 1550 C C . LYS A 1 191 ? 6.020 -14.173 14.602 1.00 49.81 191 LYS A C 1
ATOM 1552 O O . LYS A 1 191 ? 5.176 -14.754 15.273 1.00 49.81 191 LYS A O 1
ATOM 1557 N N . VAL A 1 192 ? 5.818 -13.834 13.335 1.00 49.16 192 VAL A N 1
ATOM 1558 C CA . VAL A 1 192 ? 4.871 -14.553 12.500 1.00 49.16 192 VAL A CA 1
ATOM 1559 C C . VAL A 1 192 ? 5.503 -15.925 12.343 1.00 49.16 192 VAL A C 1
ATOM 1561 O O . VAL A 1 192 ? 6.484 -16.071 11.615 1.00 49.16 192 VAL A O 1
ATOM 1564 N N . ASP A 1 193 ? 4.998 -16.899 13.092 1.00 48.78 193 ASP A N 1
ATOM 1565 C CA . ASP A 1 193 ? 5.298 -18.302 12.859 1.00 48.78 193 ASP A CA 1
ATOM 1566 C C . ASP A 1 193 ? 4.751 -18.664 11.474 1.00 48.78 193 ASP A C 1
ATOM 1568 O O . ASP A 1 193 ? 3.599 -19.051 11.310 1.00 48.78 193 ASP A O 1
ATOM 1572 N N . ILE A 1 194 ? 5.588 -18.516 10.443 1.00 49.94 194 ILE A N 1
ATOM 1573 C CA . ILE A 1 194 ? 5.346 -19.040 9.091 1.00 49.94 194 ILE A CA 1
ATOM 1574 C C . ILE A 1 194 ? 5.717 -20.527 9.096 1.00 49.94 194 ILE A C 1
ATOM 1576 O O . ILE A 1 194 ? 6.548 -20.987 8.314 1.00 49.94 194 ILE A O 1
ATOM 1580 N N . SER A 1 195 ? 5.168 -21.293 10.035 1.00 53.19 195 SER A N 1
ATOM 1581 C CA . SER A 1 195 ? 5.407 -22.727 10.076 1.00 53.19 195 SER A CA 1
ATOM 1582 C C . SER A 1 195 ? 4.084 -23.481 10.057 1.00 53.19 195 SER A C 1
ATOM 1584 O O . SER A 1 195 ? 3.299 -23.424 10.996 1.00 53.19 195 SER A O 1
ATOM 1586 N N . LYS A 1 196 ? 3.925 -24.231 8.959 1.00 50.16 196 LYS A N 1
ATOM 1587 C CA . LYS A 1 196 ? 2.986 -25.341 8.738 1.00 50.16 196 LYS A CA 1
ATOM 1588 C C . LYS A 1 196 ? 1.577 -25.000 8.248 1.00 50.16 196 LYS A C 1
ATOM 1590 O O . LYS A 1 196 ? 0.609 -25.605 8.694 1.00 50.16 196 LYS A O 1
ATOM 15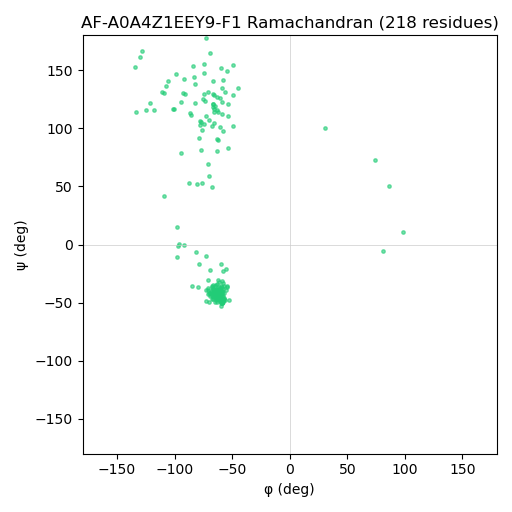95 N N . ASP A 1 197 ? 1.484 -24.206 7.187 1.00 53.25 197 ASP A N 1
ATOM 1596 C CA . ASP A 1 197 ? 0.392 -24.400 6.229 1.00 53.25 197 ASP A CA 1
ATOM 1597 C C . ASP A 1 197 ? 0.746 -25.591 5.325 1.00 53.25 197 ASP A C 1
ATOM 1599 O O . ASP A 1 197 ? 1.422 -25.451 4.304 1.00 53.25 197 ASP A O 1
ATOM 1603 N N . ASN A 1 198 ? 0.310 -26.792 5.720 1.00 56.66 198 ASN A N 1
ATOM 1604 C CA . ASN A 1 198 ? 0.276 -27.980 4.860 1.00 56.66 198 ASN A CA 1
ATOM 1605 C C . ASN A 1 198 ? -0.810 -27.803 3.779 1.00 56.66 198 ASN A C 1
ATOM 1607 O O . ASN A 1 198 ? -1.770 -28.571 3.699 1.00 56.66 198 ASN A O 1
ATOM 1611 N N . GLU A 1 199 ? -0.697 -26.762 2.953 1.00 61.38 199 GLU A N 1
ATOM 1612 C CA . GLU A 1 199 ? -1.542 -26.619 1.774 1.00 61.38 199 GLU A CA 1
ATOM 1613 C C . GLU A 1 199 ? -1.210 -27.770 0.812 1.00 61.38 199 GLU A C 1
ATOM 1615 O O . GLU A 1 199 ? -0.075 -27.911 0.347 1.00 61.38 199 GLU A O 1
ATOM 1620 N N . LYS A 1 200 ? -2.206 -28.615 0.513 1.00 73.94 200 LYS A N 1
ATOM 1621 C CA . LYS A 1 200 ? -2.111 -29.671 -0.504 1.00 73.94 200 LYS A CA 1
ATOM 1622 C C . LYS A 1 200 ? -1.772 -29.023 -1.850 1.00 73.94 200 LYS A C 1
ATOM 1624 O O . LYS A 1 200 ? -2.645 -28.494 -2.529 1.00 73.94 200 LYS A O 1
ATOM 1629 N N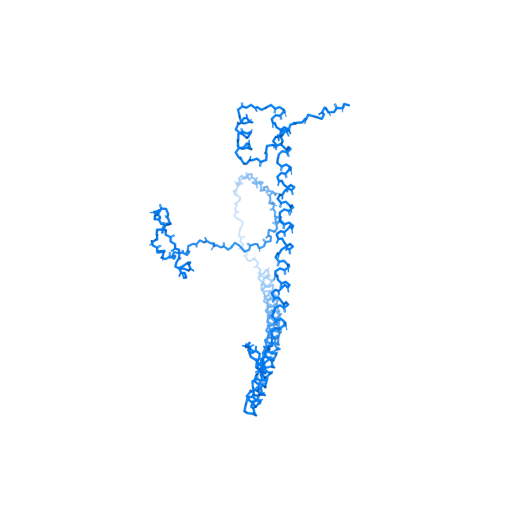 . GLY A 1 201 ? -0.496 -29.017 -2.224 1.00 82.00 201 GLY A N 1
ATOM 1630 C CA . GLY A 1 201 ? -0.053 -28.436 -3.485 1.00 82.00 201 GLY A CA 1
ATOM 1631 C C . GLY A 1 201 ? -0.409 -29.319 -4.682 1.00 82.00 201 GLY A C 1
ATOM 1632 O O . GLY A 1 201 ? -0.418 -30.547 -4.599 1.00 82.00 201 GLY A O 1
ATOM 1633 N N . VAL A 1 202 ? -0.682 -28.689 -5.822 1.00 86.88 202 VAL A N 1
ATOM 1634 C CA . VAL A 1 202 ? -0.974 -29.389 -7.078 1.00 86.88 202 VAL A CA 1
ATOM 1635 C C . VAL A 1 202 ? 0.334 -29.597 -7.838 1.00 86.88 202 VAL A C 1
ATOM 1637 O O . VAL A 1 202 ? 1.105 -28.653 -8.040 1.00 86.88 202 VAL A O 1
ATOM 1640 N N . LYS A 1 203 ? 0.593 -30.833 -8.279 1.00 90.69 203 LYS A N 1
ATOM 1641 C CA . LYS A 1 203 ? 1.726 -31.138 -9.163 1.00 90.69 203 LYS A CA 1
ATOM 1642 C C . LYS A 1 203 ? 1.488 -30.473 -10.522 1.00 90.69 203 LYS A C 1
ATOM 1644 O O . LYS A 1 203 ? 0.499 -30.757 -11.190 1.00 90.69 203 LYS A O 1
ATOM 1649 N N . THR A 1 204 ? 2.394 -29.594 -10.935 1.00 91.56 204 THR A N 1
ATOM 1650 C CA . THR A 1 204 ? 2.376 -28.931 -12.248 1.00 91.56 204 THR A CA 1
ATOM 1651 C C . THR A 1 204 ? 3.745 -29.048 -12.917 1.00 91.56 204 THR A C 1
ATOM 1653 O O . THR A 1 204 ? 4.745 -29.352 -12.265 1.00 91.56 204 THR A O 1
ATOM 1656 N N . ARG A 1 205 ? 3.809 -28.855 -14.239 1.00 94.31 205 ARG A N 1
ATOM 1657 C CA . ARG A 1 205 ? 5.071 -28.834 -14.993 1.00 94.31 205 ARG A CA 1
ATOM 1658 C C . ARG A 1 205 ? 5.402 -27.409 -15.421 1.00 94.31 205 ARG A C 1
ATOM 1660 O O . ARG A 1 205 ? 4.546 -26.675 -15.902 1.00 94.31 205 ARG A O 1
ATOM 1667 N N . THR A 1 206 ? 6.663 -27.023 -15.264 1.00 88.56 206 THR A N 1
ATOM 1668 C CA . THR A 1 206 ? 7.196 -25.768 -15.817 1.00 88.56 206 THR A CA 1
ATOM 1669 C C . THR A 1 206 ? 7.279 -25.834 -17.346 1.00 88.56 206 THR A C 1
ATOM 1671 O O . THR A 1 206 ? 7.300 -26.921 -17.921 1.00 88.56 206 THR A O 1
ATOM 1674 N N . ARG A 1 207 ? 7.447 -24.684 -18.020 1.00 86.50 207 ARG A N 1
ATOM 1675 C CA . ARG A 1 207 ? 7.691 -24.627 -19.482 1.00 86.50 207 ARG A CA 1
ATOM 1676 C C . ARG A 1 207 ? 8.899 -25.452 -19.951 1.00 86.50 207 ARG A C 1
ATOM 1678 O O . ARG A 1 207 ? 8.976 -25.796 -21.119 1.00 86.50 207 ARG A O 1
ATOM 1685 N N . ARG A 1 208 ? 9.839 -25.764 -19.051 1.00 90.56 208 ARG A N 1
ATOM 1686 C CA . ARG A 1 208 ? 11.023 -26.601 -19.318 1.00 90.56 208 ARG A CA 1
ATOM 1687 C C . ARG A 1 208 ? 10.837 -28.064 -18.883 1.00 90.56 208 ARG A C 1
ATOM 1689 O O . ARG A 1 208 ? 11.818 -28.773 -18.708 1.00 90.56 208 ARG A O 1
ATOM 1696 N N . GLY A 1 209 ? 9.604 -28.495 -18.613 1.00 91.62 209 GLY A N 1
ATOM 1697 C CA . GLY A 1 209 ? 9.262 -29.885 -18.289 1.00 91.62 209 GLY A CA 1
ATOM 1698 C C . GLY A 1 209 ? 9.509 -30.325 -16.841 1.00 91.62 209 GLY A C 1
ATOM 1699 O O . GLY A 1 209 ? 9.110 -31.426 -16.472 1.00 91.62 209 GLY A O 1
ATOM 1700 N N . ARG A 1 210 ? 10.107 -29.487 -15.982 1.00 91.06 210 ARG A N 1
ATOM 1701 C CA . ARG A 1 210 ? 10.350 -29.848 -14.571 1.00 91.06 210 ARG A CA 1
ATOM 1702 C C . ARG A 1 210 ? 9.047 -29.894 -13.781 1.00 91.06 210 ARG A C 1
ATOM 1704 O O . ARG A 1 210 ? 8.277 -28.933 -13.849 1.00 91.06 210 ARG A O 1
ATOM 1711 N N . ALA A 1 211 ? 8.838 -30.970 -13.025 1.00 93.25 211 ALA A N 1
ATOM 1712 C CA . ALA A 1 211 ? 7.718 -31.104 -12.102 1.00 93.25 211 ALA A CA 1
ATOM 1713 C C . ALA A 1 211 ? 7.953 -30.248 -10.847 1.00 93.25 211 ALA A C 1
ATOM 1715 O O . ALA A 1 211 ? 9.015 -30.323 -10.232 1.00 93.25 211 ALA A O 1
ATOM 1716 N N . ILE A 1 212 ? 6.962 -29.439 -10.482 1.00 92.44 212 ILE A N 1
ATOM 1717 C CA . ILE A 1 212 ? 6.950 -28.602 -9.281 1.00 92.44 212 ILE A CA 1
ATOM 1718 C C . ILE A 1 212 ? 5.602 -28.737 -8.568 1.00 92.44 212 ILE A C 1
ATOM 1720 O O . ILE A 1 212 ? 4.578 -29.022 -9.192 1.00 92.44 212 ILE A O 1
ATOM 1724 N N . ILE A 1 213 ? 5.598 -28.528 -7.255 1.00 92.19 213 ILE A N 1
ATOM 1725 C CA . ILE A 1 213 ? 4.378 -28.483 -6.447 1.00 92.19 213 ILE A CA 1
ATOM 1726 C C . ILE A 1 213 ? 4.053 -27.011 -6.212 1.00 92.19 213 ILE A C 1
ATOM 1728 O O . ILE A 1 213 ? 4.851 -26.291 -5.615 1.00 92.19 213 ILE A O 1
ATOM 1732 N N . VAL A 1 214 ? 2.907 -26.559 -6.720 1.00 89.00 214 VAL A N 1
ATOM 1733 C CA . VAL A 1 214 ? 2.466 -25.166 -6.585 1.00 89.00 214 VAL A CA 1
ATOM 1734 C C . VAL A 1 214 ? 1.283 -25.119 -5.613 1.00 89.00 214 VAL A C 1
ATOM 1736 O O . VAL A 1 214 ? 0.344 -25.906 -5.778 1.00 89.00 214 VAL A O 1
ATOM 1739 N N . PRO A 1 215 ? 1.305 -24.234 -4.598 1.00 89.00 215 PRO A N 1
ATOM 1740 C CA . PRO A 1 215 ? 0.164 -24.043 -3.707 1.00 89.00 215 PRO A CA 1
ATOM 1741 C C . PRO A 1 215 ? -1.089 -23.630 -4.491 1.00 89.00 215 PRO A C 1
ATOM 1743 O O . PRO A 1 215 ? -0.995 -22.840 -5.434 1.00 89.00 215 PRO A O 1
ATOM 1746 N N . ILE A 1 216 ? -2.264 -24.138 -4.096 1.00 83.44 216 ILE A N 1
ATOM 1747 C CA . ILE A 1 216 ? -3.536 -23.960 -4.830 1.00 83.44 216 ILE A CA 1
ATOM 1748 C C . ILE A 1 216 ? -3.846 -22.477 -5.082 1.00 83.44 216 ILE A C 1
ATOM 1750 O O . ILE A 1 216 ? -4.303 -22.121 -6.165 1.00 83.44 216 ILE A O 1
ATOM 1754 N N . ARG A 1 217 ? -3.502 -21.596 -4.135 1.00 82.50 217 ARG A N 1
ATOM 1755 C CA . ARG A 1 217 ? -3.724 -20.142 -4.225 1.00 82.50 217 ARG A CA 1
ATOM 1756 C C . ARG A 1 217 ? -3.037 -19.434 -5.401 1.00 82.50 217 ARG A C 1
ATOM 1758 O O . ARG A 1 217 ? -3.402 -18.308 -5.714 1.00 82.50 217 ARG A O 1
ATOM 1765 N N . PHE A 1 218 ? -2.047 -20.059 -6.041 1.00 78.69 218 PHE A N 1
ATOM 1766 C CA . PHE A 1 218 ? -1.351 -19.490 -7.204 1.00 78.69 218 PHE A CA 1
ATOM 1767 C C . PHE A 1 218 ? -1.886 -19.994 -8.550 1.00 78.69 218 PHE A C 1
ATOM 1769 O O . PHE A 1 218 ? -1.388 -19.573 -9.594 1.00 78.69 218 PHE A O 1
ATOM 1776 N N . LYS A 1 219 ? -2.879 -20.890 -8.549 1.00 74.06 219 LYS A N 1
ATOM 1777 C CA . LYS A 1 219 ? -3.519 -21.402 -9.762 1.00 74.06 219 LYS A CA 1
ATOM 1778 C C . LYS A 1 219 ? -4.776 -20.567 -10.046 1.00 74.06 219 LYS A C 1
ATOM 1780 O O . LYS A 1 219 ? -5.873 -20.960 -9.665 1.00 74.06 219 LYS A O 1
ATOM 1785 N N . GLY A 1 220 ? -4.569 -19.380 -10.619 1.00 60.38 220 GLY A N 1
ATOM 1786 C CA . GLY A 1 220 ? -5.624 -18.508 -11.152 1.00 60.38 220 GLY A CA 1
ATOM 1787 C C . GLY A 1 220 ? -5.878 -18.754 -12.629 1.00 60.38 220 GLY A C 1
ATOM 1788 O O . GLY A 1 220 ? -4.930 -19.212 -13.310 1.00 60.38 220 GLY A O 1
#